Protein AF-A0A198YIV0-F1 (afdb_monomer)

Mean predicted aligned error: 10.81 Å

Foldseek 3Di:
DDDDDDDDPPPPPPPPPPDPPADDVVVVVVQDDWKWKAFPQFQWTWTWDADDADVLGGAIDTDDDTRDPCPVQFGHWDADPPGIFTGGPVNDTPFDWHDDVVDFTWGPPPDPRIIGMGPPCPPDRYDDDLVNQFAWDFDADPVRHGQWIKGFHPDAFPPDRQWTFMGTDPRHHPVVVVVPRTTDDDD

Structure (mmCIF, N/CA/C/O backbone):
data_AF-A0A198YIV0-F1
#
_entry.id   AF-A0A198YIV0-F1
#
loop_
_atom_site.group_PDB
_atom_site.id
_atom_site.type_symbol
_atom_site.label_atom_id
_atom_site.label_alt_id
_atom_site.label_comp_id
_atom_site.label_asym_id
_atom_site.label_entity_id
_atom_site.label_seq_id
_atom_site.pdbx_PDB_ins_code
_atom_site.Cartn_x
_atom_site.Cartn_y
_atom_site.Cartn_z
_atom_site.occupancy
_atom_site.B_iso_or_equiv
_atom_site.auth_seq_id
_atom_site.auth_comp_id
_atom_site.auth_asym_id
_atom_site.auth_atom_id
_atom_site.pdbx_PDB_model_num
ATOM 1 N N . MET A 1 1 ? 60.081 53.796 -26.609 1.00 40.00 1 MET A N 1
ATOM 2 C CA . MET A 1 1 ? 58.996 53.075 -27.309 1.00 40.00 1 MET A CA 1
ATOM 3 C C . MET A 1 1 ? 58.751 51.782 -26.536 1.00 40.00 1 MET A C 1
ATOM 5 O O . MET A 1 1 ? 59.653 50.964 -26.451 1.00 40.00 1 MET A O 1
ATOM 9 N N . ARG A 1 2 ? 57.613 51.690 -25.841 1.00 40.66 2 ARG A N 1
ATOM 10 C CA . ARG A 1 2 ? 57.197 50.593 -24.945 1.00 40.66 2 ARG A CA 1
ATOM 11 C C . ARG A 1 2 ? 56.806 49.357 -25.759 1.00 40.66 2 ARG A C 1
ATOM 13 O O . ARG A 1 2 ? 55.991 49.504 -26.661 1.00 40.66 2 ARG A O 1
ATOM 20 N N . TRP A 1 3 ? 57.293 48.173 -25.397 1.00 37.03 3 TRP A N 1
ATOM 21 C CA . TRP A 1 3 ? 56.687 46.896 -25.790 1.00 37.03 3 TRP A CA 1
ATOM 22 C C . TRP A 1 3 ? 56.240 46.187 -24.511 1.00 37.03 3 TRP A C 1
ATOM 24 O O . TRP A 1 3 ? 57.061 45.796 -23.687 1.00 37.03 3 TRP A O 1
ATOM 34 N N . VAL A 1 4 ? 54.925 46.115 -24.311 1.00 45.09 4 VAL A N 1
ATOM 35 C CA . VAL A 1 4 ? 54.287 45.341 -23.243 1.00 45.09 4 VAL A CA 1
ATOM 36 C C . VAL A 1 4 ? 53.937 43.990 -23.855 1.00 45.09 4 VAL A C 1
ATOM 38 O O . VAL A 1 4 ? 53.132 43.927 -24.780 1.00 45.09 4 VAL A O 1
ATOM 41 N N . VAL A 1 5 ? 54.570 42.923 -23.372 1.00 51.38 5 VAL A N 1
ATOM 42 C CA . VAL A 1 5 ? 54.228 41.547 -23.746 1.00 51.38 5 VAL A CA 1
ATOM 43 C C . VAL A 1 5 ? 53.002 41.143 -22.929 1.00 51.38 5 VAL A C 1
ATOM 45 O O . VAL A 1 5 ? 53.082 41.011 -21.711 1.00 51.38 5 VAL A O 1
ATOM 48 N N . PHE A 1 6 ? 51.857 40.983 -23.592 1.00 41.00 6 PHE A N 1
ATOM 49 C CA . PHE A 1 6 ? 50.664 40.379 -23.001 1.00 41.00 6 PHE A CA 1
ATOM 50 C C . PHE A 1 6 ? 50.832 38.855 -23.006 1.00 41.00 6 PHE A C 1
ATOM 52 O O . PHE A 1 6 ? 50.802 38.225 -24.061 1.00 41.00 6 PHE A O 1
ATOM 59 N N . ALA A 1 7 ? 51.014 38.261 -21.827 1.00 49.28 7 ALA A N 1
ATOM 60 C CA . ALA A 1 7 ? 50.887 36.822 -21.644 1.00 49.28 7 ALA A CA 1
ATOM 61 C C . ALA A 1 7 ? 49.392 36.476 -21.563 1.00 49.28 7 ALA A C 1
ATOM 63 O O . ALA A 1 7 ? 48.707 36.848 -20.612 1.00 49.28 7 ALA A O 1
ATOM 64 N N . VAL A 1 8 ? 48.874 35.798 -22.587 1.00 48.69 8 VAL A N 1
ATOM 65 C CA . VAL A 1 8 ? 47.516 35.243 -22.585 1.00 48.69 8 VAL A CA 1
ATOM 66 C C . VAL A 1 8 ? 47.553 33.932 -21.801 1.00 48.69 8 VAL A C 1
ATOM 68 O O . VAL A 1 8 ? 48.056 32.923 -22.289 1.00 48.69 8 VAL A O 1
ATOM 71 N N . CYS A 1 9 ? 47.033 33.943 -20.574 1.00 43.38 9 CYS A N 1
ATOM 72 C CA . CYS A 1 9 ? 46.730 32.719 -19.838 1.00 43.38 9 CYS A CA 1
ATOM 73 C C . CYS A 1 9 ? 45.494 32.060 -20.466 1.00 43.38 9 CYS A C 1
ATOM 75 O O . CYS A 1 9 ? 44.371 32.510 -20.246 1.00 43.38 9 CYS A O 1
ATOM 77 N N . LEU A 1 10 ? 45.690 30.988 -21.239 1.00 46.84 10 LEU A N 1
ATOM 78 C CA . LEU A 1 10 ? 44.615 30.054 -21.568 1.00 46.84 10 LEU A CA 1
ATOM 79 C C . LEU A 1 10 ? 44.223 29.308 -20.287 1.00 46.84 10 LEU A C 1
ATOM 81 O O . LEU A 1 10 ? 44.864 28.335 -19.895 1.00 46.84 10 LEU A O 1
ATOM 85 N N . ALA A 1 11 ? 43.176 29.782 -19.615 1.00 52.44 11 ALA A N 1
ATOM 86 C CA . ALA A 1 11 ? 42.499 29.001 -18.593 1.00 52.44 11 ALA A CA 1
ATOM 87 C C . ALA A 1 11 ? 41.752 27.861 -19.298 1.00 52.44 11 ALA A C 1
ATOM 89 O O . ALA A 1 11 ? 40.720 28.080 -19.930 1.00 52.44 11 ALA A O 1
ATOM 90 N N . ALA A 1 12 ? 42.297 26.647 -19.227 1.00 52.78 12 ALA A N 1
ATOM 91 C CA . ALA A 1 12 ? 41.577 25.443 -19.608 1.00 52.78 12 ALA A CA 1
ATOM 92 C C . ALA A 1 12 ? 40.416 25.255 -18.623 1.00 52.78 12 ALA A C 1
ATOM 94 O O . ALA A 1 12 ? 40.595 24.764 -17.509 1.00 52.78 12 ALA A O 1
ATOM 95 N N . SER A 1 13 ? 39.223 25.699 -19.013 1.00 51.28 13 SER A N 1
ATOM 96 C CA . SER A 1 13 ? 37.984 25.347 -18.334 1.00 51.28 13 SER A CA 1
ATOM 97 C C . SER A 1 13 ? 37.764 23.850 -18.535 1.00 51.28 13 SER A C 1
ATOM 99 O O . SER A 1 13 ? 37.224 23.424 -19.552 1.00 51.28 13 SER A O 1
ATOM 101 N N . ALA A 1 14 ? 38.230 23.038 -17.588 1.00 48.34 14 ALA A N 1
ATOM 102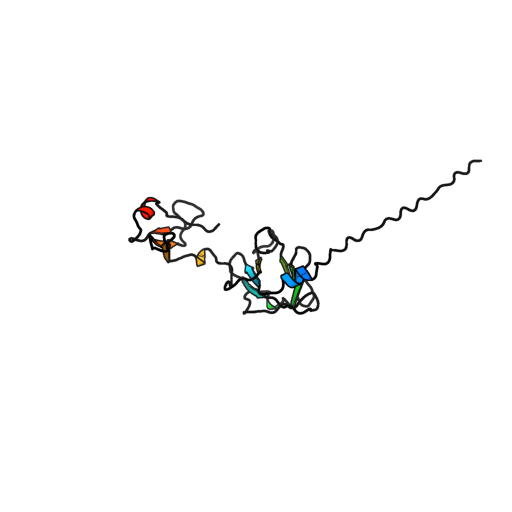 C CA . ALA A 1 14 ? 37.783 21.663 -17.467 1.00 48.34 14 ALA A CA 1
ATOM 103 C C . ALA A 1 14 ? 36.293 21.713 -17.108 1.00 48.34 14 ALA A C 1
ATOM 105 O O . ALA A 1 14 ? 35.919 21.859 -15.946 1.00 48.34 14 ALA A O 1
ATOM 106 N N . SER A 1 15 ? 35.437 21.666 -18.127 1.00 47.03 15 SER A N 1
ATOM 107 C CA . SER A 1 15 ? 34.029 21.333 -17.973 1.00 47.03 15 SER A CA 1
ATOM 108 C C . SER A 1 15 ? 33.980 19.909 -17.434 1.00 47.03 15 SER A C 1
ATOM 110 O O . SER A 1 15 ? 34.005 18.946 -18.195 1.00 47.03 15 SER A O 1
ATOM 112 N N . GLY A 1 16 ? 33.995 19.770 -16.108 1.00 39.91 16 GLY A N 1
ATOM 113 C CA . GLY A 1 16 ? 33.666 18.519 -15.454 1.00 39.91 16 GLY A CA 1
ATOM 114 C C . GLY A 1 16 ? 32.246 18.161 -15.862 1.00 39.91 16 GLY A C 1
ATOM 115 O O . GLY A 1 16 ? 31.286 18.715 -15.333 1.00 39.91 16 GLY A O 1
ATOM 116 N N . GLN A 1 17 ? 32.113 17.279 -16.850 1.00 42.66 17 GLN A N 1
ATOM 117 C CA . GLN A 1 17 ? 30.880 16.550 -17.065 1.00 42.66 17 GLN A CA 1
ATOM 118 C C . GLN A 1 17 ? 30.677 15.745 -15.783 1.00 42.66 17 GLN A C 1
ATOM 120 O O . GLN A 1 17 ? 31.349 14.738 -15.565 1.00 42.66 17 GLN A O 1
ATOM 125 N N . LEU A 1 18 ? 29.809 16.238 -14.897 1.00 38.84 18 LEU A N 1
ATOM 126 C CA . LEU A 1 18 ? 29.194 15.408 -13.875 1.00 38.84 18 LEU A CA 1
ATOM 127 C C . LEU A 1 18 ? 28.416 14.329 -14.630 1.00 38.84 18 LEU A C 1
ATOM 129 O O . LEU A 1 18 ? 27.267 14.522 -15.017 1.00 38.84 18 LEU A O 1
ATOM 133 N N . SER A 1 19 ? 29.092 13.221 -14.925 1.00 45.44 19 SER A N 1
ATOM 134 C CA . SER A 1 19 ? 28.427 11.978 -15.273 1.00 45.44 19 SER A CA 1
ATOM 135 C C . SER A 1 19 ? 27.513 11.650 -14.105 1.00 45.44 19 SER A C 1
ATOM 137 O O . SER A 1 19 ? 27.985 11.601 -12.966 1.00 45.44 19 SER A O 1
ATOM 139 N N . ALA A 1 20 ? 26.226 11.430 -14.379 1.00 52.44 20 ALA A N 1
ATOM 140 C CA . ALA A 1 20 ? 25.374 10.700 -13.456 1.00 52.44 20 ALA A CA 1
ATOM 141 C C . ALA A 1 20 ? 26.162 9.457 -13.025 1.00 52.44 20 ALA A C 1
ATOM 143 O O . ALA A 1 20 ? 26.721 8.747 -13.868 1.00 52.44 20 ALA A O 1
ATOM 144 N N . GLN A 1 21 ? 26.346 9.292 -11.722 1.00 56.12 21 GLN A N 1
ATOM 145 C CA . GLN A 1 21 ? 27.103 8.179 -11.179 1.00 56.12 21 GLN A CA 1
ATOM 146 C C . GLN A 1 21 ? 26.312 6.922 -11.545 1.00 56.12 21 GLN A C 1
ATOM 148 O O . GLN A 1 21 ? 25.180 6.765 -11.092 1.00 56.12 21 GLN A O 1
ATOM 153 N N . GLU A 1 22 ? 26.846 6.093 -12.445 1.00 67.94 22 GLU A N 1
ATOM 154 C CA . GLU A 1 22 ? 26.178 4.850 -12.827 1.00 67.94 22 GLU A CA 1
ATOM 155 C C . GLU A 1 22 ? 25.932 4.031 -11.557 1.00 67.94 22 GLU A C 1
ATOM 157 O O . GLU A 1 22 ? 26.849 3.802 -10.760 1.00 67.94 22 GLU A O 1
ATOM 162 N N . VAL A 1 23 ? 24.678 3.632 -11.340 1.00 80.88 23 VAL A N 1
ATOM 163 C CA . VAL A 1 23 ? 24.315 2.800 -10.193 1.00 80.88 23 VAL A CA 1
ATOM 164 C C . VAL A 1 23 ? 25.064 1.477 -10.318 1.00 80.88 23 VAL A C 1
ATOM 166 O O . VAL A 1 23 ? 24.947 0.775 -11.323 1.00 80.88 23 VAL A O 1
ATOM 169 N N . GLY A 1 24 ? 25.868 1.154 -9.303 1.00 84.19 24 GLY A N 1
ATOM 170 C CA . GLY A 1 24 ? 26.713 -0.035 -9.320 1.00 84.19 24 GLY A CA 1
ATOM 171 C C . GLY A 1 24 ? 25.894 -1.318 -9.473 1.00 84.19 24 GLY A C 1
ATOM 172 O O . GLY A 1 24 ? 24.811 -1.444 -8.903 1.00 84.19 24 GLY A O 1
ATOM 173 N N . GLU A 1 25 ? 26.434 -2.299 -10.198 1.00 85.12 25 GLU A N 1
ATOM 174 C CA . GLU A 1 25 ? 25.746 -3.565 -10.503 1.00 85.12 25 GLU A CA 1
ATOM 175 C C . GLU A 1 25 ? 25.253 -4.299 -9.245 1.00 85.12 25 GLU A C 1
ATOM 177 O O . GLU A 1 25 ? 24.167 -4.861 -9.257 1.00 85.12 25 GLU A O 1
ATOM 182 N N . ALA A 1 26 ? 25.973 -4.190 -8.124 1.00 86.94 26 ALA A N 1
ATOM 183 C CA . ALA A 1 26 ? 25.556 -4.761 -6.843 1.00 86.94 26 ALA A CA 1
ATOM 184 C C . ALA A 1 26 ? 24.234 -4.180 -6.301 1.00 86.94 26 ALA A C 1
ATOM 186 O O . ALA A 1 26 ? 23.449 -4.910 -5.701 1.00 86.94 26 ALA A O 1
ATOM 187 N N . ILE A 1 27 ? 23.977 -2.882 -6.508 1.00 86.38 27 ILE A N 1
ATOM 188 C CA . ILE A 1 27 ? 22.706 -2.248 -6.117 1.00 86.38 27 ILE A CA 1
ATOM 189 C C . ILE A 1 27 ? 21.596 -2.774 -7.020 1.00 86.38 27 ILE A C 1
ATOM 191 O O . ILE A 1 27 ? 20.542 -3.176 -6.540 1.00 86.38 27 ILE A O 1
ATOM 195 N N . VAL A 1 28 ? 21.870 -2.836 -8.323 1.00 88.06 28 VAL A N 1
ATOM 196 C CA . VAL A 1 28 ? 20.924 -3.347 -9.313 1.00 88.06 28 VAL A CA 1
ATOM 197 C C . VAL A 1 28 ? 20.542 -4.796 -9.022 1.00 88.06 28 VAL A C 1
ATOM 199 O O . VAL A 1 28 ? 19.362 -5.132 -9.057 1.00 88.06 28 VAL A O 1
ATOM 202 N N . ASP A 1 29 ? 21.517 -5.637 -8.686 1.00 86.38 29 ASP A N 1
ATOM 203 C CA . ASP A 1 29 ? 21.286 -7.033 -8.329 1.00 86.38 29 ASP A CA 1
ATOM 204 C C . ASP A 1 29 ? 20.479 -7.177 -7.033 1.00 86.38 29 ASP A C 1
ATOM 206 O O . ASP A 1 29 ? 19.628 -8.061 -6.945 1.00 86.38 29 ASP A O 1
ATOM 210 N N . ALA A 1 30 ? 20.684 -6.288 -6.056 1.00 85.81 30 ALA A N 1
ATOM 211 C CA . ALA A 1 30 ? 19.892 -6.250 -4.825 1.00 85.81 30 ALA A CA 1
ATOM 212 C C . ALA A 1 30 ? 18.437 -5.800 -5.054 1.00 85.81 30 ALA A C 1
ATOM 214 O O . ALA A 1 30 ? 17.568 -6.100 -4.237 1.00 85.81 30 ALA A O 1
ATOM 215 N N . THR A 1 31 ? 18.158 -5.094 -6.154 1.00 87.88 31 THR A N 1
ATOM 216 C CA . THR A 1 31 ? 16.803 -4.680 -6.546 1.00 87.88 31 THR A CA 1
ATOM 217 C C . THR A 1 31 ? 16.037 -5.784 -7.276 1.00 87.88 31 THR A C 1
ATOM 219 O O . THR A 1 31 ? 14.817 -5.727 -7.355 1.00 87.88 31 THR A O 1
ATOM 222 N N . ILE A 1 32 ? 16.700 -6.824 -7.786 1.00 86.81 32 ILE A N 1
ATOM 223 C CA . ILE A 1 32 ? 16.014 -7.939 -8.453 1.00 86.81 32 ILE A CA 1
ATOM 224 C C . ILE A 1 32 ? 15.252 -8.782 -7.421 1.00 86.81 32 ILE A C 1
ATOM 226 O O . ILE A 1 32 ? 15.820 -9.236 -6.430 1.00 86.81 32 ILE A O 1
ATOM 230 N N . GLY A 1 33 ? 13.977 -9.066 -7.684 1.00 83.31 33 GLY A N 1
ATOM 231 C CA . GLY A 1 33 ? 13.151 -9.927 -6.837 1.00 83.31 33 GLY A CA 1
ATOM 232 C C . GLY A 1 33 ? 11.666 -9.703 -7.080 1.00 83.31 33 GLY A C 1
ATOM 233 O O . GLY A 1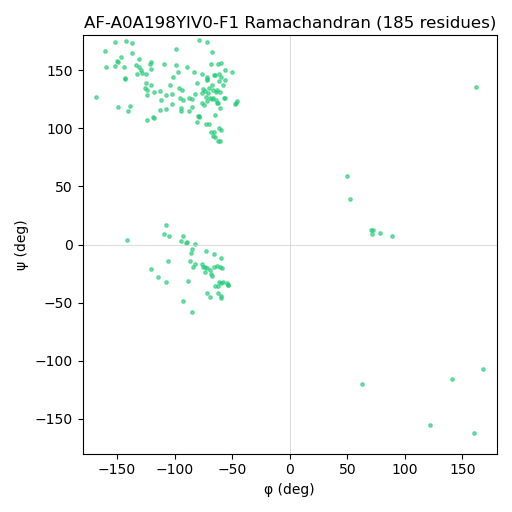 33 ? 11.300 -9.123 -8.089 1.00 83.31 33 GLY A O 1
ATOM 234 N N . GLU A 1 34 ? 10.826 -10.130 -6.144 1.00 85.50 34 GLU A N 1
ATOM 235 C CA . GLU A 1 34 ? 9.388 -9.841 -6.164 1.00 85.50 34 GLU A CA 1
ATOM 236 C C . GLU A 1 34 ? 9.123 -8.447 -5.586 1.00 85.50 34 GLU A C 1
ATOM 238 O O . GLU A 1 34 ? 9.572 -8.151 -4.472 1.00 85.50 34 GLU A O 1
ATOM 243 N N . TRP A 1 35 ? 8.367 -7.613 -6.298 1.00 89.12 35 TRP A N 1
ATOM 244 C CA . TRP A 1 35 ? 7.929 -6.305 -5.811 1.00 89.12 35 TRP A CA 1
ATOM 245 C C . TRP A 1 35 ? 6.455 -6.072 -6.077 1.00 89.12 35 TRP A C 1
ATOM 247 O O . TRP A 1 35 ? 5.903 -6.593 -7.040 1.00 89.12 35 TRP A O 1
ATOM 257 N N . LEU A 1 36 ? 5.850 -5.214 -5.261 1.00 90.12 36 LEU A N 1
ATOM 258 C CA . LEU A 1 36 ? 4.492 -4.729 -5.456 1.00 90.12 36 LEU A CA 1
ATOM 259 C C . LEU A 1 36 ? 4.501 -3.241 -5.814 1.00 90.12 36 LEU A C 1
ATOM 261 O O . LEU A 1 36 ? 4.992 -2.420 -5.038 1.00 90.12 36 LEU A O 1
ATOM 265 N N . ILE A 1 37 ? 3.894 -2.886 -6.944 1.00 90.19 37 ILE A N 1
ATOM 266 C CA . ILE A 1 37 ? 3.388 -1.532 -7.187 1.00 90.19 37 ILE A CA 1
ATOM 267 C C . ILE A 1 37 ? 1.988 -1.462 -6.581 1.00 90.19 37 ILE A C 1
ATOM 269 O O . ILE A 1 37 ? 1.127 -2.269 -6.935 1.00 90.19 37 ILE A O 1
ATOM 273 N N . ALA A 1 38 ? 1.741 -0.494 -5.703 1.00 91.06 38 ALA A N 1
ATOM 274 C CA . ALA A 1 38 ? 0.419 -0.297 -5.123 1.00 91.06 38 ALA A CA 1
ATOM 275 C C . ALA A 1 38 ? 0.079 1.177 -4.931 1.00 91.06 38 ALA A C 1
ATOM 277 O O . ALA A 1 38 ? 0.941 1.976 -4.575 1.00 91.06 38 ALA A O 1
ATOM 278 N N . SER A 1 39 ? -1.181 1.544 -5.143 1.00 90.62 39 SER A N 1
ATOM 279 C CA . SER A 1 39 ? -1.659 2.896 -4.847 1.00 90.62 39 SER A CA 1
ATOM 280 C C . SER A 1 39 ? -2.018 3.037 -3.370 1.00 90.62 39 SER A C 1
ATOM 282 O O . SER A 1 39 ? -2.489 2.091 -2.738 1.00 90.62 39 SER A O 1
ATOM 284 N N . GLU A 1 40 ? -1.829 4.238 -2.825 1.00 88.94 40 GLU A N 1
ATOM 285 C CA . GLU A 1 40 ? -2.183 4.584 -1.441 1.00 88.94 40 GLU A CA 1
ATOM 286 C C . GLU A 1 40 ? -3.648 4.278 -1.093 1.00 88.94 40 GLU A C 1
ATOM 288 O O . GLU A 1 40 ? -3.959 3.856 0.018 1.00 88.94 40 GLU A O 1
ATOM 293 N N . ASP A 1 41 ? -4.552 4.441 -2.058 1.00 87.19 41 ASP A N 1
ATOM 294 C CA . ASP A 1 41 ? -5.984 4.178 -1.901 1.00 87.19 41 ASP A CA 1
ATOM 295 C C . ASP A 1 41 ? -6.372 2.696 -2.072 1.00 87.19 41 ASP A C 1
ATOM 297 O O . ASP A 1 41 ? -7.552 2.351 -1.987 1.00 87.19 41 ASP A O 1
ATOM 301 N N . GLY A 1 42 ? -5.397 1.817 -2.324 1.00 87.25 42 GLY A N 1
ATOM 302 C CA . GLY A 1 42 ? -5.597 0.383 -2.510 1.00 87.25 42 GLY A CA 1
ATOM 303 C C . GLY A 1 42 ? -6.279 -0.014 -3.824 1.00 87.25 42 GLY A C 1
ATOM 304 O O . GLY A 1 42 ? -6.638 -1.181 -3.966 1.00 87.25 42 GLY A O 1
ATOM 305 N N . SER A 1 43 ? -6.474 0.916 -4.767 1.00 83.50 43 SER A N 1
ATOM 306 C CA . SER A 1 43 ? -7.066 0.642 -6.087 1.00 83.50 43 SER A CA 1
ATOM 307 C C . SER A 1 43 ? -6.127 -0.071 -7.066 1.00 83.50 43 SER A C 1
ATOM 309 O O . SER A 1 43 ? -6.600 -0.674 -8.024 1.00 83.50 43 SER A O 1
ATOM 311 N N . VAL A 1 44 ? -4.812 -0.023 -6.831 1.00 81.75 44 VAL A N 1
ATOM 312 C CA . VAL A 1 44 ? -3.789 -0.652 -7.674 1.00 81.75 44 VAL A CA 1
ATOM 313 C C . VAL A 1 44 ? -2.986 -1.670 -6.873 1.00 81.75 44 VAL A C 1
ATOM 315 O O . VAL A 1 44 ? -2.553 -1.397 -5.751 1.00 81.75 44 VAL A O 1
ATOM 318 N N . GLY A 1 45 ? -2.736 -2.817 -7.503 1.00 83.50 45 GLY A N 1
ATOM 319 C CA . GLY A 1 45 ? -1.850 -3.872 -7.033 1.00 83.50 45 GLY A CA 1
ATOM 320 C C . GLY A 1 45 ? -1.215 -4.603 -8.213 1.00 83.50 45 GLY A C 1
ATOM 321 O O . GLY A 1 45 ? -1.925 -5.166 -9.044 1.00 83.50 45 GLY A O 1
ATOM 322 N N . CYS A 1 46 ? 0.112 -4.561 -8.320 1.00 85.00 46 CYS A N 1
ATOM 323 C CA . CYS A 1 46 ? 0.855 -5.142 -9.437 1.00 85.00 46 CYS A CA 1
ATOM 324 C C . CYS A 1 46 ? 2.130 -5.816 -8.945 1.00 85.00 46 CYS A C 1
ATOM 326 O O . CYS A 1 46 ? 3.032 -5.134 -8.452 1.00 85.00 46 CYS A O 1
ATOM 328 N N . HIS A 1 47 ? 2.225 -7.135 -9.093 1.00 84.12 47 HIS A N 1
ATOM 329 C CA . HIS A 1 47 ? 3.473 -7.837 -8.802 1.00 84.12 47 HIS A CA 1
ATOM 330 C C . HIS A 1 47 ? 4.378 -7.788 -10.021 1.00 84.12 47 HIS A C 1
ATOM 332 O O . HIS A 1 47 ? 4.012 -8.312 -11.075 1.00 84.12 47 HIS A O 1
ATOM 338 N N . ILE A 1 48 ? 5.543 -7.166 -9.873 1.00 79.81 48 ILE A N 1
ATOM 339 C CA . ILE A 1 48 ? 6.524 -7.034 -10.947 1.00 79.81 48 ILE A CA 1
ATOM 340 C C . ILE A 1 48 ? 7.926 -7.406 -10.473 1.00 79.81 48 ILE A C 1
ATOM 342 O O . ILE A 1 48 ? 8.253 -7.181 -9.313 1.00 79.81 48 ILE A O 1
ATOM 346 N N . LEU A 1 49 ? 8.726 -7.978 -11.382 1.00 69.19 49 LEU A N 1
ATOM 347 C CA . LEU A 1 49 ? 10.103 -7.593 -11.758 1.00 69.19 49 LEU A CA 1
ATOM 348 C C . LEU A 1 49 ? 10.812 -8.747 -12.478 1.00 69.19 49 LEU A C 1
ATOM 350 O O . LEU A 1 49 ? 10.818 -9.890 -12.031 1.00 69.19 49 LEU A O 1
ATOM 354 N N . GLY A 1 50 ? 11.498 -8.417 -13.572 1.00 69.19 50 GLY A N 1
ATOM 355 C CA . GLY A 1 50 ? 12.392 -9.322 -14.289 1.00 69.19 50 GLY A CA 1
ATOM 356 C C . GLY A 1 50 ? 13.865 -8.939 -14.112 1.00 69.19 50 GLY A C 1
ATOM 357 O O . GLY A 1 50 ? 14.222 -7.790 -13.840 1.00 69.19 50 GLY A O 1
ATOM 358 N N . LYS A 1 51 ? 14.744 -9.931 -14.272 1.00 73.81 51 LYS A N 1
ATOM 359 C CA . LYS A 1 51 ? 16.208 -9.793 -14.150 1.00 73.81 51 LYS A CA 1
ATOM 360 C C . LYS A 1 51 ? 16.890 -9.399 -15.464 1.00 73.81 51 LYS A C 1
ATOM 362 O O . LYS A 1 51 ? 17.947 -8.754 -15.460 1.00 73.81 51 LYS A O 1
ATOM 367 N N . ASP A 1 52 ? 16.314 -9.830 -16.579 1.00 84.75 52 ASP A N 1
ATOM 368 C CA . ASP A 1 52 ? 16.979 -9.821 -17.875 1.00 84.75 52 ASP A CA 1
ATOM 369 C C . ASP A 1 52 ? 17.132 -8.407 -18.429 1.00 84.75 52 ASP A C 1
ATOM 371 O O . ASP A 1 52 ? 16.281 -7.546 -18.227 1.00 84.75 52 ASP A O 1
ATOM 375 N N . LYS A 1 53 ? 18.242 -8.145 -19.122 1.00 86.44 53 LYS A N 1
ATOM 376 C CA . LYS A 1 53 ? 18.473 -6.845 -19.765 1.00 86.44 53 LYS A CA 1
ATOM 377 C C . LYS A 1 53 ? 17.555 -6.694 -20.979 1.00 86.44 53 LYS A C 1
ATOM 379 O O . LYS A 1 53 ? 17.368 -7.642 -21.737 1.00 86.44 53 LYS A O 1
ATOM 384 N N . THR A 1 54 ? 17.044 -5.487 -21.193 1.00 87.88 54 THR A N 1
ATOM 385 C CA . THR A 1 54 ? 16.247 -5.117 -22.369 1.00 87.88 54 THR A CA 1
ATOM 386 C C . THR A 1 54 ? 16.578 -3.693 -22.818 1.00 87.88 54 THR A C 1
ATOM 388 O O . THR A 1 54 ? 17.356 -2.975 -22.184 1.00 87.88 54 THR A O 1
ATOM 391 N N . ILE A 1 55 ? 16.005 -3.265 -23.940 1.00 84.38 55 ILE A N 1
ATOM 392 C CA . ILE A 1 55 ? 16.109 -1.877 -24.386 1.00 84.38 55 ILE A CA 1
ATOM 393 C C . ILE A 1 55 ? 15.415 -0.986 -23.351 1.00 84.38 55 ILE A C 1
ATOM 395 O O . ILE A 1 55 ? 14.240 -1.169 -23.060 1.00 84.38 55 ILE A O 1
ATOM 399 N N . GLY A 1 56 ? 16.142 -0.004 -22.815 1.00 82.94 56 GLY A N 1
ATOM 400 C CA . GLY A 1 56 ? 15.613 0.902 -21.792 1.00 82.94 56 GLY A CA 1
ATOM 401 C C . GLY A 1 56 ? 15.784 0.423 -20.351 1.00 82.94 56 GLY A C 1
ATOM 402 O O . GLY A 1 56 ? 15.259 1.080 -19.464 1.00 82.94 56 GLY A O 1
ATOM 403 N N . GLY A 1 57 ? 16.518 -0.673 -20.111 1.00 89.19 57 GLY A N 1
ATOM 404 C CA . GLY A 1 57 ? 16.843 -1.129 -18.759 1.00 89.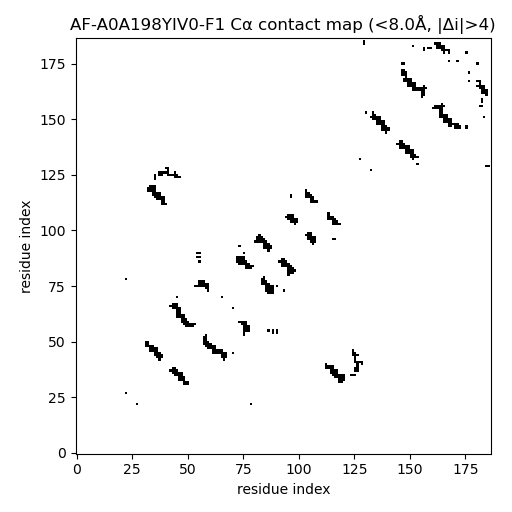19 57 GLY A CA 1
ATOM 405 C C . GLY A 1 57 ? 16.791 -2.644 -18.625 1.00 89.19 57 GLY A C 1
ATOM 406 O O . GLY A 1 57 ? 17.576 -3.375 -19.238 1.00 89.19 57 GLY A O 1
ATOM 407 N N . ARG A 1 58 ? 15.865 -3.119 -17.798 1.00 91.12 58 ARG A N 1
ATOM 408 C CA . ARG A 1 58 ? 15.621 -4.535 -17.516 1.00 91.12 58 ARG A CA 1
ATOM 409 C C . ARG A 1 58 ? 14.155 -4.881 -17.687 1.00 91.12 58 ARG A C 1
ATOM 411 O O . ARG A 1 58 ? 13.299 -4.028 -17.502 1.00 91.12 58 ARG A O 1
ATOM 418 N N . VAL A 1 59 ? 13.886 -6.122 -18.072 1.00 88.19 59 VAL A N 1
ATOM 419 C CA . VAL A 1 59 ? 12.540 -6.634 -18.331 1.00 88.19 59 VAL A CA 1
ATOM 420 C C . VAL A 1 59 ? 11.682 -6.484 -17.080 1.00 88.19 59 VAL A C 1
ATOM 422 O O . VAL A 1 59 ? 12.123 -6.778 -15.968 1.00 88.19 59 VAL A O 1
ATOM 425 N N . VAL A 1 60 ? 10.441 -6.053 -17.271 1.00 85.56 60 VAL A N 1
ATOM 426 C CA . VAL A 1 60 ? 9.388 -6.197 -16.271 1.00 85.56 60 VAL A CA 1
ATOM 427 C C . VAL A 1 60 ? 8.634 -7.481 -16.587 1.00 85.56 60 VAL A C 1
ATOM 429 O O . VAL A 1 60 ? 8.071 -7.627 -17.666 1.00 85.56 60 VAL A O 1
ATOM 432 N N . THR A 1 61 ? 8.677 -8.432 -15.658 1.00 80.06 61 THR A N 1
ATOM 433 C CA . THR A 1 61 ? 7.857 -9.642 -15.720 1.00 80.06 61 THR A CA 1
ATOM 434 C C . THR A 1 61 ? 6.703 -9.459 -14.753 1.00 80.06 61 THR A C 1
ATOM 436 O O . THR A 1 61 ? 6.940 -9.249 -13.562 1.00 80.06 61 THR A O 1
ATOM 439 N N . GLU A 1 62 ? 5.476 -9.521 -15.257 1.00 72.56 62 GLU A N 1
ATOM 440 C CA . GLU A 1 62 ? 4.278 -9.501 -14.421 1.00 72.56 62 GLU A CA 1
ATOM 441 C C . GLU A 1 62 ? 4.076 -10.868 -13.758 1.00 72.56 62 GLU A C 1
ATOM 443 O O . GLU A 1 62 ? 4.128 -11.907 -14.421 1.00 72.56 62 GLU A O 1
ATOM 448 N N . GLY A 1 63 ? 3.866 -10.877 -12.440 1.00 67.19 63 GLY A N 1
ATOM 449 C CA . GLY A 1 63 ? 3.626 -12.102 -11.673 1.00 67.19 63 GLY A CA 1
ATOM 450 C C . GLY A 1 63 ? 2.155 -12.539 -11.683 1.00 67.19 63 GLY A C 1
ATOM 451 O O . GLY A 1 63 ? 1.825 -13.651 -12.093 1.00 67.19 63 GLY A O 1
ATOM 452 N N . LYS A 1 64 ? 1.258 -11.660 -11.222 1.00 66.12 64 LYS A N 1
ATOM 453 C CA . LYS A 1 64 ? -0.211 -11.815 -11.256 1.00 66.12 64 LYS A CA 1
ATOM 454 C C . LYS A 1 64 ? -0.815 -10.658 -12.054 1.00 66.12 64 LYS A C 1
ATOM 456 O O . LYS A 1 64 ? -0.188 -9.605 -12.124 1.00 66.12 64 LYS A O 1
ATOM 461 N N . THR A 1 65 ? -2.028 -10.843 -12.589 1.00 61.44 65 THR A N 1
ATOM 462 C CA . THR A 1 65 ? -2.751 -9.811 -13.352 1.00 61.44 65 THR A CA 1
ATOM 463 C C . THR A 1 65 ? -2.729 -8.477 -12.618 1.00 61.44 65 THR A C 1
ATOM 465 O O . THR A 1 65 ? -3.178 -8.379 -11.476 1.00 61.44 65 THR A O 1
ATOM 468 N N . CYS A 1 66 ? -2.181 -7.476 -13.293 1.00 70.50 66 CYS A N 1
ATOM 469 C CA . CYS A 1 66 ? -2.015 -6.135 -12.782 1.00 70.50 66 CYS A CA 1
ATOM 470 C C . CYS A 1 66 ? -3.276 -5.313 -13.063 1.00 70.50 66 CYS A C 1
ATOM 472 O O . CYS A 1 66 ? -3.724 -5.226 -14.201 1.00 70.50 66 CYS A O 1
ATOM 474 N N . GLU A 1 67 ? -3.864 -4.697 -12.039 1.00 71.00 67 GLU A N 1
ATOM 475 C CA . GLU A 1 67 ? -5.077 -3.875 -12.215 1.00 71.00 67 GLU A CA 1
ATOM 476 C C . GLU A 1 67 ? -4.758 -2.398 -12.518 1.00 71.00 67 GLU A C 1
ATOM 478 O O . GLU A 1 67 ? -5.661 -1.577 -12.690 1.00 71.00 67 GLU A O 1
ATOM 483 N N . ALA A 1 68 ? -3.471 -2.035 -12.610 1.00 71.19 68 ALA A N 1
ATOM 484 C CA . ALA A 1 68 ? -3.062 -0.677 -12.955 1.00 71.19 68 ALA A CA 1
ATOM 485 C C . ALA A 1 68 ? -3.463 -0.343 -14.409 1.00 71.19 68 ALA A C 1
ATOM 487 O O . ALA A 1 68 ? -3.134 -1.111 -15.311 1.00 71.19 68 ALA A O 1
ATOM 488 N N . PRO A 1 69 ? -4.074 0.821 -14.703 1.00 70.50 69 PRO A N 1
ATOM 489 C CA . PRO A 1 69 ? -4.482 1.180 -16.070 1.00 70.50 69 PRO A CA 1
ATOM 490 C C . PRO A 1 69 ? -3.344 1.232 -17.102 1.00 70.50 69 PRO A C 1
ATOM 492 O O . PRO A 1 69 ? -3.602 1.187 -18.297 1.00 70.50 69 PRO A O 1
ATOM 495 N N . TRP A 1 70 ? -2.101 1.361 -16.637 1.00 75.88 70 TRP A N 1
ATOM 496 C CA . TRP A 1 70 ? -0.888 1.533 -17.438 1.00 75.88 70 TRP A CA 1
ATOM 497 C C . TRP A 1 70 ? 0.021 0.295 -17.428 1.00 75.88 70 TRP A C 1
ATOM 499 O O . TRP A 1 70 ? 1.150 0.377 -17.903 1.00 75.88 70 TRP A O 1
ATOM 509 N N . HIS A 1 71 ? -0.429 -0.837 -16.875 1.00 77.25 71 HIS A N 1
ATOM 510 C CA . HIS A 1 71 ? 0.407 -2.038 -16.745 1.00 77.25 71 HIS A CA 1
ATOM 511 C C . HIS A 1 71 ? 0.906 -2.566 -18.091 1.00 77.25 71 HIS A C 1
ATOM 513 O O . HIS A 1 71 ? 2.108 -2.743 -18.266 1.00 77.25 71 HIS A O 1
ATOM 519 N N . ASP A 1 72 ? 0.003 -2.656 -19.071 1.00 81.81 72 ASP A N 1
ATOM 520 C CA . ASP A 1 72 ? 0.295 -3.099 -20.438 1.00 81.81 72 ASP A CA 1
ATOM 521 C C . ASP A 1 72 ? 1.323 -2.211 -21.163 1.00 81.81 72 ASP A C 1
ATOM 523 O O . ASP A 1 72 ? 1.911 -2.614 -22.168 1.00 81.81 72 ASP A O 1
ATOM 527 N N . GLU A 1 73 ? 1.535 -0.980 -20.687 1.00 88.12 73 GLU A N 1
ATOM 528 C CA . GLU A 1 73 ? 2.513 -0.064 -21.268 1.00 88.12 73 GLU A CA 1
ATOM 529 C C . GLU A 1 73 ? 3.927 -0.310 -20.733 1.00 88.12 73 GLU A C 1
ATOM 531 O O . GLU A 1 73 ? 4.889 0.108 -21.377 1.00 88.12 73 GLU A O 1
ATOM 536 N N . ILE A 1 74 ? 4.089 -0.977 -19.585 1.00 88.06 74 ILE A N 1
ATOM 537 C CA . ILE A 1 74 ? 5.392 -1.161 -18.942 1.00 88.06 74 ILE A CA 1
ATOM 538 C C . ILE A 1 74 ? 6.210 -2.202 -19.709 1.00 88.06 74 ILE A C 1
ATOM 540 O O . ILE A 1 74 ? 5.861 -3.374 -19.789 1.00 88.06 74 ILE A O 1
ATOM 544 N N . ALA A 1 75 ? 7.368 -1.789 -20.213 1.00 89.25 75 ALA A N 1
ATOM 545 C CA . ALA A 1 75 ? 8.299 -2.667 -20.916 1.00 89.25 75 ALA A CA 1
ATOM 546 C C . ALA A 1 75 ? 9.623 -2.860 -20.170 1.00 89.25 75 ALA A C 1
ATOM 548 O O . ALA A 1 75 ? 10.288 -3.887 -20.343 1.00 89.25 75 ALA A O 1
ATOM 549 N N . ALA A 1 76 ? 10.037 -1.873 -19.369 1.00 91.94 76 ALA A N 1
ATOM 550 C CA . ALA A 1 76 ? 11.326 -1.910 -18.697 1.00 91.94 76 ALA A CA 1
ATOM 551 C C . ALA A 1 76 ? 11.347 -1.161 -17.361 1.00 91.94 76 ALA A C 1
ATOM 553 O O . ALA A 1 76 ? 10.557 -0.244 -17.136 1.00 91.94 76 ALA A O 1
ATOM 554 N N . TRP A 1 77 ? 12.309 -1.522 -16.513 1.00 92.38 77 TRP A N 1
ATOM 555 C CA . TRP A 1 77 ? 12.708 -0.761 -15.333 1.00 92.38 77 TRP A CA 1
ATOM 556 C C . TRP A 1 77 ? 14.212 -0.451 -15.350 1.00 92.38 77 TRP A C 1
ATOM 558 O O . TRP A 1 77 ? 15.015 -1.251 -15.843 1.00 92.38 77 TRP A O 1
ATOM 568 N N . ASP A 1 78 ? 14.607 0.701 -14.814 1.00 92.06 78 ASP A N 1
ATOM 569 C CA . ASP A 1 78 ? 16.005 1.102 -14.616 1.00 92.06 78 ASP A CA 1
ATOM 570 C C . ASP A 1 78 ? 16.162 2.065 -13.427 1.00 92.06 78 ASP A C 1
ATOM 572 O O . ASP A 1 78 ? 15.186 2.491 -12.808 1.00 92.06 78 ASP A O 1
ATOM 576 N N . PHE A 1 79 ? 17.415 2.388 -13.096 1.00 91.25 79 PHE A N 1
ATOM 577 C CA . PHE A 1 79 ? 17.732 3.479 -12.182 1.00 91.25 79 PHE A CA 1
ATOM 578 C C . PHE A 1 79 ? 17.960 4.771 -12.969 1.00 91.25 79 PHE A C 1
ATOM 580 O O . PHE A 1 79 ? 18.816 4.828 -13.851 1.00 91.25 79 PHE A O 1
ATOM 587 N N . SER A 1 80 ? 17.209 5.811 -12.631 1.00 91.44 80 SER A N 1
ATOM 588 C CA . SER A 1 80 ? 17.261 7.152 -13.218 1.00 91.44 80 SER A CA 1
ATOM 589 C C . SER A 1 80 ? 16.636 8.126 -12.227 1.00 91.44 80 SER A C 1
ATOM 591 O O . SER A 1 80 ? 15.747 7.721 -11.492 1.00 91.44 80 SER A O 1
ATOM 593 N N . ASP A 1 81 ? 17.028 9.402 -12.228 1.00 87.25 81 ASP A N 1
ATOM 594 C CA . ASP A 1 81 ? 16.389 10.439 -11.395 1.00 87.25 81 ASP A CA 1
ATOM 595 C C . ASP A 1 81 ? 14.845 10.351 -11.513 1.00 87.25 81 ASP A C 1
ATOM 597 O O . ASP A 1 81 ? 14.343 10.362 -12.644 1.00 87.25 81 ASP A O 1
ATOM 601 N N . PRO A 1 82 ? 14.083 10.159 -10.410 1.00 83.31 82 PRO A N 1
ATOM 602 C CA . PRO A 1 82 ? 14.451 10.360 -8.998 1.00 83.31 82 PRO A CA 1
ATOM 603 C C . PRO A 1 82 ? 14.956 9.119 -8.231 1.00 83.31 82 PRO A C 1
ATOM 605 O O . PRO A 1 82 ? 15.180 9.185 -7.023 1.00 83.31 82 PRO A O 1
ATOM 608 N N . GLY A 1 83 ? 15.095 7.970 -8.886 1.00 91.81 83 GLY A N 1
ATOM 609 C CA . GLY A 1 83 ? 15.421 6.705 -8.245 1.00 91.81 83 GLY A CA 1
ATOM 610 C C . GLY A 1 83 ? 15.230 5.496 -9.162 1.00 91.81 83 GLY A C 1
ATOM 611 O O . GLY A 1 83 ? 16.035 5.272 -10.062 1.00 91.81 83 GLY A O 1
ATOM 612 N N . ILE A 1 84 ? 14.180 4.704 -8.928 1.00 92.12 84 ILE A N 1
ATOM 613 C CA . ILE A 1 84 ? 13.766 3.608 -9.822 1.00 92.12 84 ILE A CA 1
ATOM 614 C C . ILE A 1 84 ? 12.670 4.130 -10.738 1.00 92.12 84 ILE A C 1
ATOM 616 O O . ILE A 1 84 ? 11.727 4.761 -10.265 1.00 92.12 84 ILE A O 1
ATOM 620 N N . VAL A 1 85 ? 12.743 3.848 -12.035 1.00 92.75 85 VAL A N 1
ATOM 621 C CA . VAL A 1 85 ? 11.710 4.274 -12.982 1.00 92.75 85 VAL A CA 1
ATOM 622 C C . VAL A 1 85 ? 11.211 3.114 -13.834 1.00 92.75 85 VAL A C 1
ATOM 624 O O . VAL A 1 85 ? 11.953 2.188 -14.154 1.00 92.75 85 VAL A O 1
ATOM 627 N N . LEU A 1 86 ? 9.929 3.174 -14.188 1.00 91.25 86 LEU A N 1
ATOM 628 C CA . LEU A 1 86 ? 9.264 2.263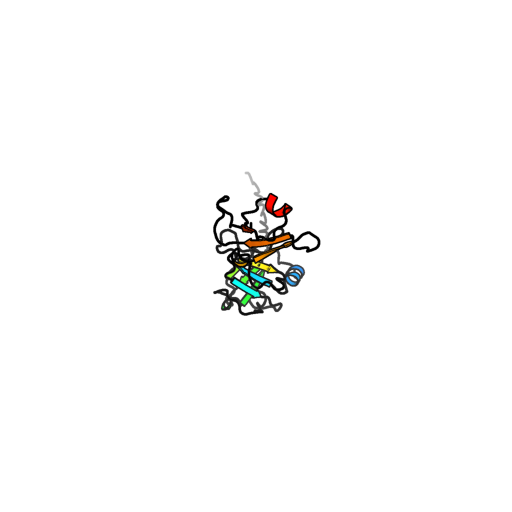 -15.114 1.00 91.25 86 LEU A CA 1
ATOM 629 C C . LEU A 1 86 ? 9.068 2.973 -16.446 1.00 91.25 86 LEU A C 1
ATOM 631 O O . LEU A 1 86 ? 8.689 4.150 -16.484 1.00 91.25 86 LEU A O 1
ATOM 635 N N . ARG A 1 87 ? 9.322 2.263 -17.541 1.00 91.94 87 ARG A N 1
ATOM 636 C CA . ARG A 1 87 ? 9.320 2.817 -18.894 1.00 91.94 87 ARG A CA 1
ATOM 637 C C . ARG A 1 87 ? 8.498 1.985 -19.854 1.00 91.94 87 ARG A C 1
ATOM 639 O O . ARG A 1 87 ? 8.413 0.766 -19.709 1.00 91.94 87 ARG A O 1
ATOM 646 N N . ASP A 1 88 ? 7.983 2.655 -20.876 1.00 92.06 88 ASP A N 1
ATOM 647 C CA . ASP A 1 88 ? 7.375 2.000 -22.027 1.00 92.06 88 ASP A CA 1
ATOM 648 C C . ASP A 1 88 ? 8.410 1.459 -23.025 1.00 92.06 88 ASP A C 1
ATOM 650 O O . ASP A 1 88 ? 9.622 1.677 -22.905 1.00 92.06 88 ASP A O 1
ATOM 654 N N . ALA A 1 89 ? 7.926 0.766 -24.059 1.00 90.88 89 ALA A N 1
ATOM 655 C CA . ALA A 1 89 ? 8.765 0.213 -25.124 1.00 90.88 89 ALA A CA 1
ATOM 656 C C . ALA A 1 89 ? 9.518 1.287 -25.943 1.00 90.88 89 ALA A C 1
ATOM 658 O O . ALA A 1 89 ? 10.510 0.979 -26.609 1.00 90.88 89 ALA A O 1
ATOM 659 N N . ALA A 1 90 ? 9.085 2.552 -25.888 1.00 92.19 90 ALA A N 1
ATOM 660 C CA . ALA A 1 90 ? 9.757 3.695 -26.505 1.00 92.19 90 ALA A CA 1
ATOM 661 C C . ALA A 1 90 ? 10.798 4.358 -25.576 1.00 92.19 90 ALA A C 1
ATOM 663 O O . ALA A 1 90 ? 11.458 5.318 -25.986 1.00 92.19 90 ALA A O 1
ATOM 664 N N . ARG A 1 91 ? 11.008 3.815 -24.365 1.00 91.88 91 ARG A N 1
ATOM 665 C CA . ARG A 1 91 ? 11.870 4.330 -23.281 1.00 91.88 91 ARG A CA 1
ATOM 666 C C . ARG A 1 91 ? 11.344 5.596 -22.603 1.00 91.88 91 ARG A C 1
ATOM 668 O O . ARG A 1 91 ? 12.078 6.240 -21.844 1.00 91.88 91 ARG A O 1
ATOM 675 N N . LYS A 1 92 ? 10.087 5.962 -22.844 1.00 92.75 92 LYS A N 1
ATOM 676 C CA . LYS A 1 92 ? 9.437 7.052 -22.121 1.00 92.75 92 LYS A CA 1
ATOM 677 C C . LYS A 1 92 ? 9.197 6.600 -20.684 1.00 92.75 92 LYS A C 1
ATOM 679 O O . LYS A 1 92 ? 8.729 5.493 -20.448 1.00 92.75 92 LYS A O 1
ATO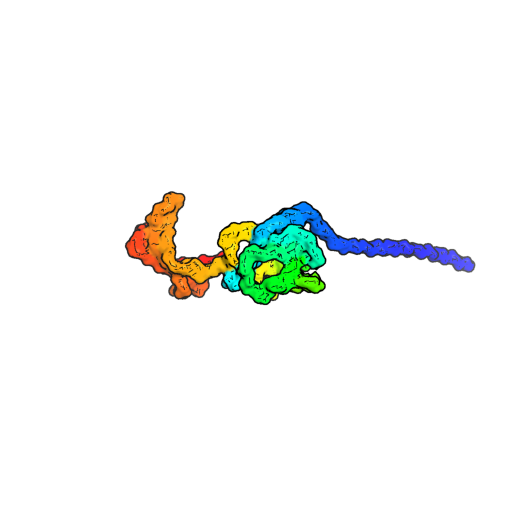M 684 N N . GLN A 1 93 ? 9.515 7.466 -19.728 1.00 91.81 93 GLN A N 1
ATOM 685 C CA . GLN A 1 93 ? 9.188 7.235 -18.325 1.00 91.81 93 GLN A CA 1
ATOM 686 C C . GLN A 1 93 ? 7.671 7.299 -18.123 1.00 91.81 93 GLN A C 1
ATOM 688 O O . GLN A 1 93 ? 7.040 8.298 -18.475 1.00 91.81 93 GLN A O 1
ATOM 693 N N . LEU A 1 94 ? 7.115 6.234 -17.550 1.00 89.56 94 LEU A N 1
ATOM 694 C CA . LEU A 1 94 ? 5.715 6.134 -17.147 1.00 89.56 94 LEU A CA 1
ATOM 695 C C . LEU A 1 94 ? 5.552 6.564 -15.688 1.00 89.56 94 LEU A C 1
ATOM 697 O O . LEU A 1 94 ? 4.717 7.408 -15.380 1.00 89.56 94 LEU A O 1
ATOM 701 N N . VAL A 1 95 ? 6.395 6.021 -14.804 1.00 89.62 95 VAL A N 1
ATOM 702 C CA . VAL A 1 95 ? 6.375 6.278 -13.357 1.00 89.62 95 VAL A CA 1
ATOM 703 C C . VAL A 1 95 ? 7.807 6.320 -12.830 1.00 89.62 95 VAL A C 1
ATOM 705 O O . VAL A 1 95 ? 8.656 5.556 -13.284 1.00 89.62 95 VAL A O 1
ATOM 708 N N . GLY A 1 96 ? 8.078 7.214 -11.879 1.00 92.50 96 GLY A N 1
ATOM 709 C CA . GLY A 1 96 ? 9.344 7.270 -11.151 1.00 92.50 96 GLY A CA 1
ATOM 710 C C . GLY A 1 96 ? 9.119 7.202 -9.646 1.00 92.50 96 GLY A C 1
ATOM 711 O O . GLY A 1 96 ? 8.204 7.838 -9.123 1.00 92.50 96 GLY A O 1
ATOM 712 N N . PHE A 1 97 ? 9.967 6.441 -8.965 1.00 94.12 97 PHE A N 1
ATOM 713 C CA . PHE A 1 97 ? 9.933 6.211 -7.530 1.00 94.12 97 PHE A CA 1
ATOM 714 C C . PHE A 1 97 ? 11.212 6.733 -6.887 1.00 94.12 97 PHE A C 1
ATOM 716 O O . PHE A 1 97 ? 12.316 6.411 -7.324 1.00 94.12 97 PHE A O 1
ATOM 723 N N . GLN A 1 98 ? 11.048 7.502 -5.819 1.00 94.50 98 GLN A N 1
ATOM 724 C CA . GLN A 1 98 ? 12.127 7.992 -4.973 1.00 94.50 98 GLN A CA 1
ATOM 725 C C . GLN A 1 98 ? 12.225 7.157 -3.698 1.00 94.50 98 GLN A C 1
ATOM 727 O O . GLN A 1 98 ? 11.211 6.736 -3.127 1.00 94.50 98 GLN A O 1
ATOM 732 N N . GLU A 1 99 ? 13.454 6.954 -3.236 1.00 90.44 99 GLU A N 1
ATOM 733 C CA . GLU A 1 99 ? 13.733 6.301 -1.962 1.00 90.44 99 GLU A CA 1
ATOM 734 C C . GLU A 1 99 ? 13.125 7.106 -0.805 1.00 90.44 99 GLU A C 1
ATOM 736 O O . GLU A 1 99 ? 13.034 8.337 -0.854 1.00 90.44 99 GLU A O 1
ATOM 741 N N . GLN A 1 100 ? 12.677 6.413 0.239 1.00 88.94 100 GLN A N 1
ATOM 742 C CA . GLN A 1 100 ? 12.242 7.022 1.490 1.00 88.94 100 GLN A CA 1
ATOM 743 C C . GLN A 1 100 ? 13.036 6.411 2.633 1.00 88.94 100 GLN A C 1
ATOM 745 O O . GLN A 1 100 ? 13.141 5.189 2.740 1.00 88.94 100 GLN A O 1
ATOM 750 N N . GLU A 1 101 ? 13.558 7.256 3.517 1.00 84.88 101 GLU A N 1
ATOM 751 C CA . GLU A 1 101 ? 14.256 6.775 4.702 1.00 84.88 101 GLU A CA 1
ATOM 752 C C . GLU A 1 101 ? 13.296 5.942 5.568 1.00 84.88 101 GLU A C 1
ATOM 754 O O . GLU A 1 101 ? 12.272 6.432 6.043 1.00 84.88 101 GLU A O 1
ATOM 759 N N . GLY A 1 102 ? 13.612 4.656 5.739 1.00 79.31 102 GLY A N 1
ATOM 760 C CA . GLY A 1 102 ? 12.828 3.733 6.562 1.00 79.31 102 GLY A CA 1
ATOM 761 C C . GLY A 1 102 ? 11.475 3.309 5.978 1.00 79.31 102 GLY A C 1
ATOM 762 O O . GLY A 1 102 ? 10.672 2.731 6.711 1.00 79.31 102 GLY A O 1
ATOM 763 N N . GLY A 1 103 ? 11.207 3.572 4.695 1.00 85.06 103 GLY A N 1
ATOM 764 C CA . GLY A 1 103 ? 9.924 3.272 4.060 1.00 85.06 103 GLY A CA 1
ATOM 765 C C . GLY A 1 103 ? 10.043 2.656 2.664 1.00 85.06 103 GLY A C 1
ATOM 766 O O . GLY A 1 103 ? 11.139 2.551 2.113 1.00 85.06 103 GLY A O 1
ATOM 767 N N . PRO A 1 104 ? 8.910 2.236 2.074 1.00 89.50 104 PRO A N 1
ATOM 768 C CA . PRO A 1 104 ? 8.874 1.845 0.672 1.00 89.50 104 PRO A CA 1
ATOM 769 C C . PRO A 1 104 ? 9.233 3.027 -0.230 1.00 89.50 104 PRO A C 1
ATOM 771 O O . PRO A 1 104 ? 9.021 4.195 0.113 1.00 89.50 104 PRO A O 1
ATOM 774 N N . TRP A 1 105 ? 9.719 2.706 -1.423 1.00 93.38 105 TRP A N 1
ATOM 775 C CA . TRP A 1 105 ? 9.898 3.696 -2.473 1.00 93.38 105 TRP A CA 1
ATOM 776 C C . TRP A 1 105 ? 8.521 4.221 -2.879 1.00 93.38 105 TRP A C 1
ATOM 778 O O . TRP A 1 105 ? 7.536 3.482 -2.839 1.00 93.38 105 TRP A O 1
ATOM 788 N N . ARG A 1 106 ? 8.418 5.495 -3.249 1.00 94.31 106 ARG A N 1
ATOM 789 C CA . ARG A 1 106 ? 7.134 6.079 -3.663 1.00 94.31 106 ARG A CA 1
ATOM 790 C C . ARG A 1 106 ? 7.300 7.137 -4.731 1.00 94.31 106 ARG A C 1
ATOM 792 O O . ARG A 1 106 ? 8.390 7.677 -4.895 1.00 94.31 106 ARG A O 1
ATOM 799 N N . THR A 1 107 ? 6.225 7.456 -5.434 1.00 93.38 107 THR A N 1
ATOM 800 C CA . THR A 1 107 ? 6.185 8.629 -6.309 1.00 93.38 107 THR A CA 1
ATOM 801 C C . THR A 1 107 ? 6.439 9.919 -5.516 1.00 93.38 107 THR A C 1
ATOM 803 O O . THR A 1 107 ? 6.199 9.958 -4.302 1.00 93.38 107 THR A O 1
ATOM 806 N N . PRO A 1 108 ? 6.916 10.992 -6.170 1.00 90.38 108 PRO A N 1
ATOM 807 C CA . PRO A 1 108 ? 6.978 12.322 -5.567 1.00 90.38 108 PRO A CA 1
ATOM 808 C C . PRO A 1 108 ? 5.643 12.750 -4.932 1.00 90.38 108 PRO A C 1
ATOM 810 O O . PRO A 1 108 ? 4.573 12.356 -5.391 1.00 90.38 108 PRO A O 1
ATOM 813 N N . LEU A 1 109 ? 5.705 13.548 -3.860 1.00 84.56 109 LEU A N 1
ATOM 814 C CA . LEU A 1 109 ? 4.529 13.947 -3.065 1.00 84.56 109 LEU A CA 1
ATOM 815 C C . LEU A 1 109 ? 3.532 14.838 -3.823 1.00 84.56 109 LEU A C 1
ATOM 817 O O . LEU A 1 109 ? 2.387 14.976 -3.401 1.00 84.56 109 LEU A O 1
ATOM 821 N N . ASP A 1 110 ? 3.970 15.468 -4.908 1.00 87.06 110 ASP A N 1
ATOM 822 C CA . ASP A 1 110 ? 3.150 16.270 -5.815 1.00 87.06 110 ASP A CA 1
ATOM 823 C C . ASP A 1 110 ? 2.440 15.427 -6.891 1.00 87.06 110 ASP A C 1
ATOM 825 O O . ASP A 1 110 ? 1.627 15.956 -7.650 1.00 87.06 110 ASP A O 1
ATOM 829 N N . VAL A 1 111 ? 2.691 14.113 -6.932 1.00 84.25 111 VAL A N 1
ATOM 830 C CA . VAL A 1 111 ? 1.980 13.150 -7.780 1.00 84.25 111 VAL A CA 1
ATOM 831 C C . VAL A 1 111 ? 0.855 12.495 -6.978 1.00 84.25 111 VAL A C 1
ATOM 833 O O . VAL A 1 111 ? 1.084 11.927 -5.912 1.00 84.25 111 VAL A O 1
ATOM 836 N N . SER A 1 112 ? -0.369 12.549 -7.513 1.00 83.06 112 SER A N 1
ATOM 837 C CA . SER A 1 112 ? -1.559 11.929 -6.922 1.00 83.06 112 SER A CA 1
ATOM 838 C C . SER A 1 112 ? -2.250 10.998 -7.935 1.00 83.06 112 SER A C 1
ATOM 840 O O . SER A 1 112 ? -2.428 11.408 -9.086 1.00 83.06 112 SER A O 1
ATOM 842 N N . PRO A 1 113 ? -2.666 9.778 -7.540 1.00 84.12 113 PRO A N 1
ATOM 843 C CA . PRO A 1 113 ? -2.453 9.169 -6.222 1.00 84.12 113 PRO A CA 1
ATOM 844 C C . PRO A 1 113 ? -0.974 8.833 -5.976 1.00 84.12 113 PRO A C 1
ATOM 846 O O . PRO A 1 113 ? -0.216 8.621 -6.924 1.00 84.12 113 PRO A O 1
ATOM 849 N N . VAL A 1 114 ? -0.566 8.767 -4.704 1.00 90.50 114 VAL A N 1
ATOM 850 C CA . VAL A 1 114 ? 0.771 8.274 -4.354 1.00 90.50 114 VAL A CA 1
ATOM 851 C C . VAL A 1 114 ? 0.838 6.791 -4.706 1.00 90.50 114 VAL A C 1
ATOM 853 O O . VAL A 1 114 ? -0.010 6.003 -4.278 1.00 90.50 114 VAL A O 1
ATOM 856 N N . ILE A 1 115 ? 1.845 6.410 -5.490 1.00 91.25 115 ILE A N 1
ATOM 857 C CA . ILE A 1 115 ? 2.120 5.011 -5.818 1.00 91.25 115 ILE A CA 1
ATOM 858 C C . ILE A 1 115 ? 3.371 4.577 -5.069 1.00 91.25 115 ILE A C 1
ATOM 860 O O . ILE A 1 115 ? 4.414 5.227 -5.140 1.00 91.25 115 ILE A O 1
ATOM 864 N N . TYR A 1 116 ? 3.262 3.461 -4.368 1.00 92.88 116 TYR A N 1
ATOM 865 C CA . TYR A 1 116 ? 4.338 2.814 -3.646 1.00 92.88 116 TYR A CA 1
ATOM 866 C C . TYR A 1 116 ? 4.941 1.689 -4.469 1.00 92.88 116 TYR A C 1
ATOM 868 O O . TYR A 1 116 ? 4.244 0.998 -5.212 1.00 92.88 116 TYR A O 1
ATOM 876 N N . PHE A 1 117 ? 6.234 1.483 -4.270 1.00 92.38 117 PHE A N 1
ATOM 877 C CA . PHE A 1 117 ? 6.990 0.380 -4.816 1.00 92.38 117 PHE A CA 1
ATOM 878 C C . PHE A 1 117 ? 7.662 -0.373 -3.671 1.00 92.38 117 PHE A C 1
ATOM 880 O O . PHE A 1 117 ? 8.563 0.129 -2.991 1.00 92.38 117 PHE A O 1
ATOM 887 N N . ILE A 1 118 ? 7.120 -1.555 -3.393 1.00 92.12 118 ILE A N 1
ATOM 888 C CA . ILE A 1 118 ? 7.313 -2.273 -2.138 1.00 92.12 118 ILE A CA 1
ATOM 889 C C . ILE A 1 118 ? 8.118 -3.547 -2.414 1.00 92.12 118 ILE A C 1
ATOM 891 O O . ILE A 1 118 ? 7.613 -4.433 -3.110 1.00 92.12 118 ILE A O 1
ATOM 895 N N . PRO A 1 119 ? 9.343 -3.672 -1.873 1.00 89.56 119 PRO A N 1
ATOM 896 C CA . PRO A 1 119 ? 10.149 -4.872 -2.047 1.00 89.56 119 PRO A CA 1
ATOM 897 C C . PRO A 1 119 ? 9.581 -6.029 -1.232 1.00 89.56 119 PRO A C 1
ATOM 899 O O . PRO A 1 119 ? 9.162 -5.841 -0.090 1.00 89.56 119 PRO A O 1
ATOM 902 N N . GLN A 1 120 ? 9.637 -7.237 -1.794 1.00 86.94 120 GLN A N 1
ATOM 903 C CA . GLN A 1 120 ? 9.297 -8.487 -1.111 1.00 86.94 120 GLN A CA 1
ATOM 904 C C . GLN A 1 120 ? 7.938 -8.418 -0.384 1.00 86.94 120 GLN A C 1
ATOM 906 O O . GLN A 1 120 ? 7.869 -8.633 0.829 1.00 86.94 120 GLN A O 1
ATOM 911 N N . PRO A 1 121 ? 6.833 -8.150 -1.107 1.00 85.94 121 PRO A N 1
ATOM 912 C CA . PRO A 1 121 ? 5.517 -7.886 -0.513 1.00 85.94 121 PRO A CA 1
ATOM 913 C C . PRO A 1 121 ? 4.906 -9.091 0.229 1.00 85.94 121 PRO A C 1
ATOM 915 O O . PRO A 1 121 ? 3.867 -8.966 0.881 1.00 85.94 121 PRO A O 1
ATOM 918 N N . GLY A 1 122 ? 5.516 -10.277 0.140 1.00 86.94 122 GLY A N 1
ATOM 919 C CA . GLY A 1 122 ? 4.979 -11.504 0.715 1.00 86.94 122 GLY A CA 1
ATOM 920 C C . GLY A 1 122 ? 3.641 -11.855 0.069 1.00 86.94 122 GLY A C 1
ATOM 921 O O . GLY A 1 122 ? 3.565 -12.050 -1.138 1.00 86.94 122 GLY A O 1
ATOM 922 N N . SER A 1 123 ? 2.580 -11.935 0.872 1.00 85.88 123 SER A N 1
ATOM 923 C CA . SER A 1 123 ? 1.217 -12.189 0.386 1.00 85.88 123 SER A CA 1
ATOM 924 C C . SER A 1 123 ? 0.409 -10.916 0.114 1.00 85.88 123 SER A C 1
ATOM 926 O O . SER A 1 123 ? -0.803 -11.003 -0.073 1.00 85.88 123 SER A O 1
ATOM 928 N N . MET A 1 124 ? 1.026 -9.735 0.190 1.00 87.44 124 MET A N 1
ATOM 929 C CA . MET A 1 124 ? 0.332 -8.473 -0.040 1.00 87.44 124 MET A CA 1
ATOM 930 C C . MET A 1 124 ? 0.098 -8.271 -1.538 1.00 87.44 124 MET A C 1
ATOM 932 O O . MET A 1 124 ? 1.048 -8.227 -2.310 1.00 87.44 124 MET A O 1
ATOM 936 N N . ASP A 1 125 ? -1.168 -8.125 -1.930 1.00 87.62 125 ASP A N 1
ATOM 937 C CA . ASP A 1 125 ? -1.565 -7.869 -3.321 1.00 87.62 125 ASP A CA 1
ATOM 938 C C . ASP A 1 125 ? -2.016 -6.409 -3.546 1.00 87.62 125 ASP A C 1
ATOM 940 O O . ASP A 1 125 ? -2.107 -5.976 -4.684 1.00 87.62 125 ASP A O 1
ATOM 944 N N . ARG A 1 126 ? -2.275 -5.636 -2.480 1.00 89.56 126 ARG A N 1
ATOM 945 C CA . ARG A 1 126 ? -2.588 -4.191 -2.498 1.00 89.56 126 ARG A CA 1
ATOM 946 C C . ARG A 1 126 ? -2.343 -3.576 -1.121 1.00 89.56 126 ARG A C 1
ATOM 948 O O . ARG A 1 126 ? -2.244 -4.314 -0.139 1.00 89.56 126 ARG A O 1
ATOM 955 N N . ILE A 1 127 ? -2.306 -2.247 -1.028 1.00 89.44 127 ILE A N 1
ATOM 956 C CA . ILE A 1 127 ? -2.265 -1.559 0.270 1.00 89.44 127 ILE A CA 1
ATOM 957 C C . ILE A 1 127 ? -3.616 -1.737 0.987 1.00 89.44 127 ILE A C 1
ATOM 959 O O . ILE A 1 127 ? -4.659 -1.437 0.397 1.00 89.44 127 ILE A O 1
ATOM 963 N N . PRO A 1 128 ? -3.630 -2.235 2.241 1.00 87.44 128 PRO A N 1
ATOM 964 C CA . PRO A 1 128 ? -4.844 -2.279 3.043 1.00 87.44 128 PRO A CA 1
ATOM 965 C C . PRO A 1 128 ? -5.363 -0.871 3.330 1.00 87.44 128 PRO A C 1
ATOM 967 O O . PRO A 1 128 ? -4.628 0.009 3.770 1.00 87.44 128 PRO A O 1
ATOM 970 N N . THR A 1 129 ? -6.656 -0.683 3.131 1.00 86.88 129 THR A N 1
ATOM 971 C CA . THR A 1 129 ? -7.369 0.563 3.402 1.00 86.88 129 THR A CA 1
ATOM 972 C C . THR A 1 129 ? -8.080 0.494 4.750 1.00 86.88 129 THR A C 1
ATOM 974 O O . THR A 1 129 ? -8.273 -0.581 5.323 1.00 86.88 129 THR A O 1
ATOM 977 N N . ALA A 1 130 ? -8.577 1.633 5.242 1.00 85.44 130 ALA A N 1
ATOM 978 C CA . ALA A 1 130 ? -9.442 1.643 6.424 1.00 85.44 130 ALA A CA 1
ATOM 979 C C . ALA A 1 130 ? -10.652 0.703 6.272 1.00 85.44 130 ALA A C 1
ATOM 981 O O . ALA A 1 130 ? -11.027 0.033 7.233 1.00 85.44 130 ALA A O 1
ATOM 982 N N . LYS A 1 131 ? -11.205 0.578 5.056 1.00 87.19 131 LYS A N 1
ATOM 983 C CA . LYS A 1 131 ? -12.325 -0.329 4.769 1.00 87.19 131 LYS A CA 1
ATOM 984 C C . LYS A 1 131 ? -11.979 -1.794 5.021 1.00 87.19 131 LYS A C 1
ATOM 986 O O . LYS A 1 131 ? -12.841 -2.546 5.464 1.00 87.19 131 LYS A O 1
ATOM 991 N N . ASP A 1 132 ? -10.724 -2.178 4.804 1.00 88.81 132 ASP A N 1
ATOM 992 C CA . ASP A 1 132 ? -10.242 -3.541 5.041 1.00 88.81 132 ASP A CA 1
ATOM 993 C C . ASP A 1 132 ? -10.131 -3.874 6.536 1.00 88.81 132 ASP A C 1
ATOM 995 O O . ASP A 1 132 ? -10.154 -5.044 6.916 1.00 88.81 132 ASP A O 1
ATOM 999 N N . ALA A 1 133 ? -10.055 -2.855 7.400 1.00 91.06 133 ALA A N 1
ATOM 1000 C CA . ALA A 1 133 ? -10.058 -3.030 8.847 1.00 91.06 133 ALA A CA 1
ATOM 1001 C C . ALA A 1 133 ? -11.475 -3.093 9.449 1.00 91.06 133 ALA A C 1
ATOM 1003 O O . ALA A 1 133 ? -11.635 -3.494 10.604 1.00 91.06 133 ALA A O 1
ATOM 1004 N N . TYR A 1 134 ? -12.520 -2.714 8.710 1.00 93.81 134 TYR A N 1
ATOM 1005 C CA . TYR A 1 134 ? -13.888 -2.736 9.227 1.00 93.81 134 TYR A CA 1
ATOM 1006 C C . TYR A 1 134 ? -14.358 -4.167 9.509 1.00 93.81 134 TYR A C 1
ATOM 1008 O O . TYR A 1 134 ? -14.031 -5.116 8.801 1.00 93.81 134 TYR A O 1
ATOM 1016 N N . GLY A 1 135 ? -15.177 -4.329 10.548 1.00 95.25 135 GLY A N 1
ATOM 1017 C CA . GLY A 1 135 ? -15.764 -5.620 10.902 1.00 95.25 135 GLY A CA 1
ATOM 1018 C C . GLY A 1 135 ? -15.418 -6.080 12.310 1.00 95.25 135 GLY A C 1
ATOM 1019 O O . GLY A 1 135 ? -15.199 -5.266 13.203 1.00 95.25 135 GLY A O 1
ATOM 1020 N N . LYS A 1 136 ? -15.462 -7.398 12.536 1.00 96.62 136 LYS A N 1
ATOM 1021 C CA . LYS A 1 136 ? -15.362 -8.008 13.869 1.00 96.62 136 LYS A CA 1
ATOM 1022 C C . LYS A 1 136 ? -13.927 -8.394 14.199 1.00 96.62 136 LYS A C 1
ATOM 1024 O O . LYS A 1 136 ? -13.281 -9.098 13.434 1.00 96.62 136 LYS A O 1
ATOM 1029 N N . TRP A 1 137 ? -13.498 -8.023 15.397 1.00 96.56 137 TRP A N 1
ATOM 1030 C CA . TRP A 1 137 ? -12.156 -8.253 15.915 1.00 96.56 137 TRP A CA 1
ATOM 1031 C C . TRP A 1 137 ? -12.198 -8.866 17.307 1.00 96.56 137 TRP A C 1
ATOM 1033 O O . TRP A 1 137 ? -13.186 -8.738 18.036 1.00 96.56 137 TRP A O 1
ATOM 1043 N N . VAL A 1 138 ? -11.088 -9.490 17.693 1.00 96.44 138 VAL A N 1
ATOM 1044 C CA . VAL A 1 138 ? -10.864 -9.996 19.048 1.00 96.44 138 VAL A CA 1
ATOM 1045 C C . VAL A 1 138 ? -9.655 -9.288 19.638 1.00 96.44 138 VAL A C 1
ATOM 1047 O O . VAL A 1 138 ? -8.517 -9.543 19.249 1.00 96.44 138 VAL A O 1
ATOM 1050 N N . LEU A 1 139 ? -9.894 -8.417 20.616 1.00 94.50 139 LEU A N 1
ATOM 1051 C CA . LEU A 1 139 ? -8.826 -7.869 21.441 1.00 94.50 139 LEU A CA 1
ATOM 1052 C C . LEU A 1 139 ? -8.331 -8.971 22.376 1.00 94.50 139 LEU A C 1
ATOM 1054 O O . LEU A 1 139 ? -9.120 -9.516 23.150 1.00 94.50 139 LEU A O 1
ATOM 1058 N N . SER A 1 140 ? -7.036 -9.271 22.332 1.00 95.81 140 SER A N 1
ATOM 1059 C CA . SER A 1 140 ? -6.415 -10.326 23.138 1.00 95.81 140 SER A CA 1
ATOM 1060 C C . SER A 1 140 ? -5.298 -9.776 24.022 1.00 95.81 140 SER A C 1
ATOM 1062 O O . SER A 1 140 ? -4.718 -8.732 23.729 1.00 95.81 140 SER A O 1
ATOM 1064 N N . ASP A 1 141 ? -5.001 -10.460 25.129 1.00 92.62 141 ASP A N 1
ATOM 1065 C CA . ASP A 1 141 ? -3.816 -10.154 25.931 1.00 92.62 141 ASP A CA 1
ATOM 1066 C C . ASP A 1 141 ? -2.525 -10.600 25.217 1.00 92.62 141 ASP A C 1
ATOM 1068 O O . ASP A 1 141 ? -2.553 -11.276 24.189 1.00 92.62 141 ASP A O 1
ATOM 1072 N N . LYS A 1 142 ? -1.365 -10.270 25.796 1.00 94.25 142 LYS A N 1
ATOM 1073 C CA . LYS A 1 142 ? -0.044 -10.652 25.261 1.00 94.25 142 LYS A CA 1
ATOM 1074 C C . LYS A 1 142 ? 0.195 -12.167 25.132 1.00 94.25 142 LYS A C 1
ATOM 1076 O O . LYS A 1 142 ? 1.203 -12.573 24.571 1.00 94.25 142 LYS A O 1
ATOM 1081 N N . ARG A 1 143 ? -0.674 -13.000 25.712 1.00 94.56 143 ARG A N 1
ATOM 1082 C CA . ARG A 1 143 ? -0.638 -14.468 25.630 1.00 94.56 143 ARG A CA 1
ATOM 1083 C C . ARG A 1 143 ? -1.719 -15.013 24.688 1.00 94.56 143 ARG A C 1
ATOM 1085 O O . ARG A 1 143 ? -1.923 -16.221 24.654 1.00 94.56 143 ARG A O 1
ATOM 1092 N N . GLY A 1 144 ? -2.428 -14.146 23.963 1.00 93.50 144 GLY A N 1
ATOM 1093 C CA . GLY A 1 144 ? -3.501 -14.523 23.045 1.00 93.50 144 GLY A CA 1
ATOM 1094 C C . GLY A 1 144 ? -4.832 -14.850 23.727 1.00 93.50 144 GLY A C 1
ATOM 1095 O O . GLY A 1 144 ? -5.740 -15.347 23.067 1.00 93.50 144 GLY A O 1
ATOM 1096 N N . LYS A 1 145 ? -4.994 -14.588 25.033 1.00 94.06 145 LYS A N 1
ATOM 1097 C CA . LYS A 1 145 ? -6.285 -14.803 25.701 1.00 94.06 145 LYS A CA 1
ATOM 1098 C C . LYS A 1 145 ? -7.274 -13.716 25.258 1.00 94.06 145 LYS A C 1
ATOM 1100 O O . LYS A 1 145 ? -6.961 -12.539 25.455 1.00 94.06 145 LYS A O 1
ATOM 1105 N N . PRO A 1 146 ? -8.474 -14.065 24.757 1.00 95.25 146 PRO A N 1
ATOM 1106 C CA . PRO A 1 146 ? -9.461 -13.075 24.343 1.00 95.25 146 PRO A CA 1
ATOM 1107 C C . PRO A 1 146 ? -9.930 -12.243 25.544 1.00 95.25 146 PRO A C 1
ATOM 1109 O O . PRO A 1 146 ? -10.280 -12.776 26.600 1.00 95.25 146 PRO A O 1
ATOM 1112 N N . LEU A 1 147 ? -9.922 -10.923 25.376 1.00 95.75 147 LEU A N 1
ATOM 1113 C CA . LEU A 1 147 ? -10.357 -9.932 26.361 1.00 95.75 147 LEU A CA 1
ATOM 1114 C C . LEU A 1 147 ? -11.693 -9.289 25.988 1.00 95.75 147 LEU A C 1
ATOM 1116 O O . LEU A 1 147 ? -12.425 -8.868 26.884 1.00 95.75 147 LEU A O 1
ATOM 1120 N N . CYS A 1 148 ? -11.978 -9.139 24.694 1.00 96.56 148 CYS A N 1
ATOM 1121 C CA . CYS A 1 148 ? -13.168 -8.454 24.197 1.00 96.56 148 CYS A CA 1
ATOM 1122 C C . CYS A 1 148 ? -13.342 -8.715 22.700 1.00 96.56 148 CYS A C 1
ATOM 1124 O O . CYS A 1 148 ? -12.423 -8.441 21.926 1.00 96.56 148 CYS A O 1
ATOM 1126 N N . HIS A 1 149 ? -14.516 -9.182 22.282 1.00 96.88 149 HIS A N 1
ATOM 1127 C CA . HIS A 1 149 ? -14.924 -9.028 20.890 1.00 96.88 149 HIS A CA 1
ATOM 1128 C C . HIS A 1 149 ? -15.348 -7.577 20.659 1.00 96.88 149 HIS A C 1
ATOM 1130 O O . HIS A 1 149 ? -16.087 -7.006 21.461 1.00 96.88 149 HIS A O 1
ATOM 1136 N N . LEU A 1 150 ? -14.892 -6.967 19.572 1.00 96.19 150 LEU A N 1
ATOM 1137 C CA . LEU A 1 150 ? -15.264 -5.604 19.199 1.00 96.19 150 LEU A CA 1
ATOM 1138 C C . LEU A 1 150 ? -15.547 -5.507 17.706 1.00 96.19 150 LEU A C 1
ATOM 1140 O O . LEU A 1 150 ? -15.231 -6.416 16.940 1.00 96.19 150 LEU A O 1
ATOM 1144 N N . SER A 1 151 ? -16.185 -4.422 17.289 1.00 96.44 151 SER A N 1
ATOM 1145 C CA . SER A 1 151 ? -16.378 -4.104 15.880 1.00 96.44 151 SER A CA 1
ATOM 1146 C C . SER A 1 151 ? -15.823 -2.728 15.554 1.00 96.44 151 SER A C 1
ATOM 1148 O O . SER A 1 151 ? -16.139 -1.759 16.245 1.00 96.44 151 SER A O 1
ATOM 1150 N N . LEU A 1 152 ? -14.996 -2.670 14.515 1.00 95.62 152 LEU A N 1
ATOM 1151 C CA . LEU A 1 152 ? -14.518 -1.436 13.906 1.00 95.62 152 LEU A CA 1
ATOM 1152 C C . LEU A 1 152 ? -15.544 -1.035 12.848 1.00 95.62 152 LEU A C 1
ATOM 1154 O O . LEU A 1 152 ? -15.804 -1.799 11.917 1.00 95.62 152 LEU A O 1
ATOM 1158 N N . LEU A 1 153 ? -16.206 0.099 13.058 1.00 94.62 153 LEU A N 1
ATOM 1159 C CA . LEU A 1 153 ? -17.310 0.557 12.219 1.00 94.62 153 LEU A CA 1
ATOM 1160 C C . LEU A 1 153 ? -16.823 1.590 11.204 1.00 94.62 153 LEU A C 1
ATOM 1162 O O . LEU A 1 153 ? -15.879 2.314 11.486 1.00 94.62 153 LEU A O 1
ATOM 1166 N N . GLU A 1 154 ? -17.524 1.703 10.077 1.00 92.25 154 GLU A N 1
ATOM 1167 C CA . GLU A 1 154 ? -17.313 2.764 9.076 1.00 92.25 154 GLU A CA 1
ATOM 1168 C C . GLU A 1 154 ? -17.845 4.129 9.541 1.00 92.25 154 GLU A C 1
ATOM 1170 O O . GLU A 1 154 ? -17.409 5.180 9.085 1.00 92.25 154 GLU A O 1
ATOM 1175 N N . THR A 1 155 ? -18.810 4.137 10.464 1.00 92.38 155 THR A N 1
ATOM 1176 C CA . THR A 1 155 ? -19.423 5.375 10.954 1.00 92.38 155 THR A CA 1
ATOM 1177 C C . THR A 1 155 ? -18.429 6.206 11.755 1.00 92.38 155 THR A C 1
ATOM 1179 O O . THR A 1 155 ? -17.765 5.665 12.642 1.00 92.38 155 THR A O 1
ATOM 1182 N N . VAL A 1 156 ? -18.418 7.520 11.528 1.00 90.69 156 VAL A N 1
ATOM 1183 C CA . VAL A 1 156 ? -17.601 8.483 12.282 1.00 90.69 156 VAL A CA 1
ATOM 1184 C C . VAL A 1 156 ? -17.883 8.389 13.785 1.00 90.69 156 VAL A C 1
ATOM 1186 O O . VAL A 1 156 ? -19.023 8.189 14.227 1.00 90.69 156 VAL A O 1
ATOM 1189 N N . SER A 1 157 ? -16.829 8.516 14.585 1.00 91.25 157 SER A N 1
ATOM 1190 C CA . SER A 1 157 ? -16.915 8.586 16.036 1.00 91.25 157 SER A CA 1
ATOM 1191 C C . SER A 1 157 ? -17.718 9.809 16.469 1.00 91.25 157 SER A C 1
ATOM 1193 O O . SER A 1 157 ? -17.557 10.910 15.961 1.00 91.25 157 SER A O 1
ATOM 1195 N N . LYS A 1 158 ? -18.548 9.652 17.503 1.00 88.44 158 LYS A N 1
ATOM 1196 C CA . LYS A 1 158 ? -19.279 10.783 18.101 1.00 88.44 158 LYS A CA 1
ATOM 1197 C C . LYS A 1 158 ? -18.386 11.725 18.919 1.00 88.44 158 LYS A C 1
ATOM 1199 O O . LYS A 1 158 ? -18.893 12.696 19.472 1.00 88.44 158 LYS A O 1
ATOM 1204 N N . ARG A 1 159 ? -17.107 11.386 19.101 1.00 85.81 159 ARG A N 1
ATOM 1205 C CA . ARG A 1 159 ? -16.181 12.092 19.999 1.00 85.81 159 ARG A CA 1
ATOM 1206 C C . ARG A 1 159 ? -14.948 12.665 19.317 1.00 85.81 159 ARG A C 1
ATOM 1208 O O . ARG A 1 159 ? -14.302 13.507 19.929 1.00 85.81 159 ARG A O 1
ATOM 1215 N N . LEU A 1 160 ? -14.579 12.147 18.150 1.00 87.06 160 LEU A N 1
ATOM 1216 C CA . LEU A 1 160 ? -13.347 12.489 17.447 1.00 87.06 160 LEU A CA 1
ATOM 1217 C C . LEU A 1 160 ? -13.676 12.604 15.960 1.00 87.06 160 LEU A C 1
ATOM 1219 O O . LEU A 1 160 ? -14.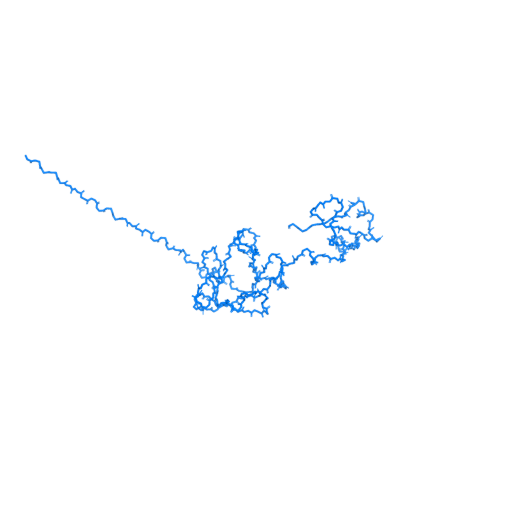124 11.623 15.369 1.00 87.06 160 LEU A O 1
ATOM 1223 N N . ASP A 1 161 ? -13.460 13.790 15.398 1.00 81.19 161 ASP A N 1
ATOM 1224 C CA . ASP A 1 161 ? -13.922 14.147 14.052 1.00 81.19 161 ASP A CA 1
ATOM 1225 C C . ASP A 1 161 ? -13.206 13.349 12.944 1.00 81.19 161 ASP A C 1
ATOM 1227 O O . ASP A 1 161 ? -13.818 13.039 11.926 1.00 81.19 161 ASP A O 1
ATOM 1231 N N . ASP A 1 162 ? -11.969 12.905 13.199 1.00 85.12 162 ASP A N 1
ATOM 1232 C CA . ASP A 1 162 ? -11.131 12.153 12.249 1.00 85.12 162 ASP A CA 1
ATOM 1233 C C . ASP A 1 162 ? -10.990 10.660 12.600 1.00 85.12 162 ASP A C 1
ATOM 1235 O O . ASP A 1 162 ? -10.095 9.967 12.114 1.00 85.12 162 ASP A O 1
ATOM 1239 N N . ALA A 1 163 ? -11.865 10.140 13.465 1.00 91.06 163 ALA A N 1
ATOM 1240 C CA . ALA A 1 163 ? -11.837 8.741 13.876 1.00 91.06 163 ALA A CA 1
ATOM 1241 C C . ALA A 1 163 ? -13.139 8.019 13.532 1.00 91.06 163 ALA A C 1
ATOM 1243 O O . ALA A 1 163 ? -14.236 8.577 13.547 1.00 91.06 163 ALA A O 1
ATOM 1244 N N . SER A 1 164 ? -13.023 6.721 13.302 1.00 93.81 164 SER A N 1
ATOM 1245 C CA . SER A 1 164 ? -14.143 5.811 13.105 1.00 93.81 164 SER A CA 1
ATOM 1246 C C . SER A 1 164 ? -14.611 5.225 14.441 1.00 93.81 164 SER A C 1
ATOM 1248 O O . SER A 1 164 ? -13.844 5.128 15.398 1.00 93.81 164 SER A O 1
ATOM 1250 N N . ALA A 1 165 ? -15.883 4.845 14.551 1.00 95.19 165 ALA A N 1
ATOM 1251 C CA . ALA A 1 165 ? -16.463 4.354 15.799 1.00 95.19 165 ALA A CA 1
ATOM 1252 C C . ALA A 1 165 ? -16.051 2.903 16.113 1.00 95.19 165 ALA A C 1
ATOM 1254 O O . ALA A 1 165 ? -15.914 2.061 15.223 1.00 95.19 165 ALA A O 1
ATOM 1255 N N . VAL A 1 166 ? -15.917 2.592 17.405 1.00 95.56 166 VAL A N 1
ATOM 1256 C CA . VAL A 1 166 ? -15.722 1.227 17.920 1.00 95.56 166 VAL A CA 1
ATOM 1257 C C . VAL A 1 166 ? -16.948 0.791 18.708 1.00 95.56 166 VAL A C 1
ATOM 1259 O O . VAL A 1 166 ? -17.408 1.489 19.612 1.00 95.56 166 VAL A O 1
ATOM 1262 N N . GLN A 1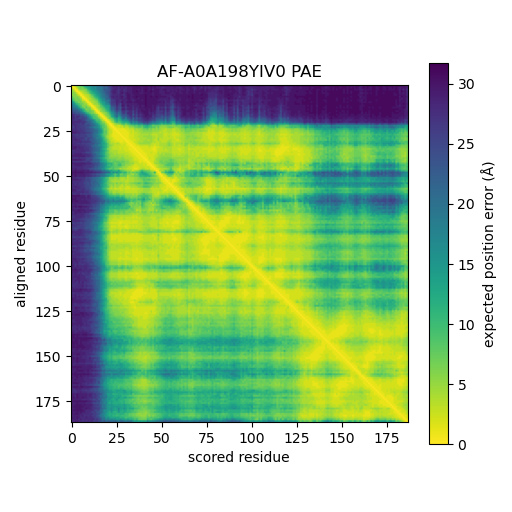 167 ? -17.439 -0.412 18.426 1.00 95.00 167 GLN A N 1
ATOM 1263 C CA . GLN A 1 167 ? -18.472 -1.059 19.224 1.00 95.00 167 GLN A CA 1
ATOM 1264 C C . GLN A 1 167 ? -17.880 -2.207 20.039 1.00 95.00 167 GLN A C 1
ATOM 1266 O O . GLN A 1 167 ? -17.430 -3.208 19.489 1.00 95.00 167 GLN A O 1
ATOM 1271 N N . LEU A 1 168 ? -17.920 -2.092 21.367 1.00 95.25 168 LEU A N 1
ATOM 1272 C CA . LEU A 1 168 ? -17.495 -3.166 22.265 1.00 95.25 168 LEU A CA 1
ATOM 1273 C C . LEU A 1 168 ? -18.594 -4.227 22.426 1.00 95.25 168 LEU A C 1
ATOM 1275 O O . LEU A 1 168 ? -19.774 -3.911 22.599 1.00 95.25 168 LEU A O 1
ATOM 1279 N N . GLY A 1 169 ? -18.193 -5.494 22.434 1.00 93.62 169 GLY A N 1
ATOM 1280 C CA . GLY A 1 169 ? -19.051 -6.639 22.704 1.00 93.62 169 GLY A CA 1
ATOM 1281 C C . GLY A 1 169 ? -19.555 -6.705 24.149 1.00 93.62 169 GLY A C 1
ATOM 1282 O O . GLY A 1 169 ? -19.083 -6.033 25.074 1.00 93.62 169 GLY A O 1
ATOM 1283 N N . LYS A 1 170 ? -20.562 -7.552 24.382 1.00 91.62 170 LYS A N 1
ATOM 1284 C CA . LYS A 1 170 ? -21.122 -7.803 25.728 1.00 91.62 170 LYS A CA 1
ATOM 1285 C C . LYS A 1 170 ? -20.225 -8.704 26.587 1.00 91.62 170 LYS A C 1
ATOM 1287 O O . LYS A 1 170 ? -20.325 -8.697 27.809 1.00 91.62 170 LYS A O 1
ATOM 1292 N N . ASP A 1 171 ? -19.296 -9.400 25.961 1.00 93.38 171 ASP A N 1
ATOM 1293 C CA . ASP A 1 171 ? -18.317 -10.308 26.554 1.00 93.38 171 ASP A CA 1
ATOM 1294 C C . ASP A 1 171 ? -17.041 -9.604 27.050 1.00 93.38 171 ASP A C 1
ATOM 1296 O O . ASP A 1 171 ? -16.212 -10.225 27.708 1.00 93.38 171 ASP A O 1
ATOM 1300 N N . CYS A 1 172 ? -16.882 -8.306 26.775 1.00 94.88 172 CYS A N 1
ATOM 1301 C CA . CYS A 1 172 ? -15.659 -7.586 27.114 1.00 94.88 172 CYS A CA 1
ATOM 1302 C C . CYS A 1 172 ? -15.371 -7.579 28.618 1.00 94.88 172 CYS A C 1
ATOM 1304 O O . CYS A 1 172 ? -16.229 -7.216 29.436 1.00 94.88 172 CYS A O 1
ATOM 1306 N N . ALA A 1 173 ? -14.128 -7.921 28.961 1.00 94.00 173 ALA A N 1
ATOM 1307 C CA . ALA A 1 173 ? -13.604 -7.910 30.315 1.00 94.00 173 ALA A CA 1
ATOM 1308 C C . ALA A 1 173 ? -13.762 -6.529 30.971 1.00 94.00 173 ALA A C 1
ATOM 1310 O O . ALA A 1 173 ? -13.698 -5.484 30.317 1.00 94.00 173 ALA A O 1
ATOM 1311 N N . ALA A 1 174 ? -13.914 -6.511 32.298 1.00 92.12 174 ALA A N 1
ATOM 1312 C CA . ALA A 1 174 ? -14.114 -5.275 33.055 1.00 92.12 174 ALA A CA 1
ATOM 1313 C C . ALA A 1 174 ? -12.973 -4.257 32.863 1.00 92.12 174 ALA A C 1
ATOM 1315 O O . ALA A 1 174 ? -13.222 -3.054 32.879 1.00 92.12 174 ALA A O 1
ATOM 1316 N N . SER A 1 175 ? -11.737 -4.721 32.653 1.00 90.88 175 SER A N 1
ATOM 1317 C CA . SER A 1 175 ? -10.589 -3.863 32.341 1.00 90.88 175 SER A CA 1
ATOM 1318 C C . SER A 1 175 ? -10.774 -3.097 31.031 1.00 90.88 175 SER A C 1
ATOM 1320 O O . SER A 1 175 ? -10.507 -1.903 31.001 1.00 90.88 175 SER A O 1
ATOM 1322 N N . VAL A 1 176 ? -11.297 -3.748 29.987 1.00 92.31 176 VAL A N 1
ATOM 1323 C CA . VAL A 1 176 ? -11.570 -3.127 28.681 1.00 92.31 176 VAL A CA 1
ATOM 1324 C C . VAL A 1 176 ? -12.768 -2.185 28.772 1.00 92.31 176 VAL A C 1
ATOM 1326 O O . VAL A 1 176 ? -12.721 -1.067 28.284 1.00 92.31 176 VAL A O 1
ATOM 1329 N N . ARG A 1 177 ? -13.839 -2.565 29.475 1.00 90.19 177 ARG A N 1
ATOM 1330 C CA . ARG A 1 177 ? -15.003 -1.672 29.650 1.00 90.19 177 ARG A CA 1
ATOM 1331 C C . ARG A 1 177 ? -14.647 -0.358 30.348 1.00 90.19 177 ARG A C 1
ATOM 1333 O O . ARG A 1 177 ? -15.241 0.675 30.051 1.00 90.19 177 ARG A O 1
ATOM 1340 N N . LYS A 1 178 ? -13.683 -0.393 31.274 1.00 92.06 178 LYS A N 1
ATOM 1341 C CA . LYS A 1 178 ? -13.220 0.789 32.013 1.00 92.06 178 LYS A CA 1
ATOM 1342 C C . LYS A 1 178 ? -12.466 1.795 31.141 1.00 92.06 178 LYS A C 1
ATOM 1344 O O . LYS A 1 178 ? -12.478 2.971 31.491 1.00 92.06 178 LYS A O 1
ATOM 1349 N N . THR A 1 179 ? -11.846 1.372 30.036 1.00 88.94 179 THR A N 1
ATOM 1350 C CA . THR A 1 179 ? -11.099 2.287 29.152 1.00 88.94 179 THR A CA 1
ATOM 1351 C C . THR A 1 179 ? -12.012 3.176 28.317 1.00 88.94 179 THR A C 1
ATOM 1353 O O . THR A 1 179 ? -11.562 4.216 27.850 1.00 88.94 179 THR A O 1
ATOM 1356 N N . LYS A 1 180 ? -13.289 2.794 28.152 1.00 85.25 180 LYS A N 1
ATOM 1357 C CA . LYS A 1 180 ? -14.266 3.517 27.322 1.00 85.25 180 LYS A CA 1
ATOM 1358 C C . LYS A 1 180 ? -13.746 3.768 25.896 1.00 85.25 180 LYS A C 1
ATOM 1360 O O . LYS A 1 180 ? -13.952 4.848 25.351 1.00 85.25 180 LYS A O 1
ATOM 1365 N N . ILE A 1 181 ? -13.051 2.781 25.319 1.00 89.25 181 ILE A N 1
ATOM 1366 C CA . ILE A 1 181 ? -12.656 2.806 23.905 1.00 89.25 181 ILE A CA 1
ATOM 1367 C C . ILE A 1 181 ? -13.926 2.811 23.055 1.00 89.25 181 ILE A C 1
ATOM 1369 O O . ILE A 1 181 ? -14.745 1.897 23.154 1.00 89.25 181 ILE A O 1
ATOM 1373 N N . ASP A 1 182 ? -14.067 3.841 22.235 1.00 91.62 182 ASP A N 1
ATOM 1374 C CA . ASP A 1 182 ? -15.215 4.065 21.357 1.00 91.62 182 ASP A CA 1
ATOM 1375 C C . ASP A 1 182 ? -14.821 4.631 19.984 1.00 91.62 182 ASP A C 1
ATOM 1377 O O . ASP A 1 182 ? -15.695 4.885 19.155 1.00 91.62 182 ASP A O 1
ATOM 1381 N N . ALA A 1 183 ? -13.520 4.782 19.722 1.00 93.88 183 ALA A N 1
ATOM 1382 C CA . ALA A 1 183 ? -12.985 5.328 18.484 1.00 93.88 183 ALA A CA 1
ATOM 1383 C C . ALA A 1 183 ? -11.680 4.631 18.065 1.00 93.88 183 ALA A C 1
ATOM 1385 O O . ALA A 1 183 ? -10.949 4.119 18.918 1.00 93.88 183 ALA A O 1
ATOM 1386 N N . TRP A 1 184 ? -11.398 4.618 16.763 1.00 92.00 184 TRP A N 1
ATOM 1387 C CA . TRP A 1 184 ? -10.168 4.097 16.167 1.00 92.00 184 TRP A CA 1
ATOM 1388 C C . TRP A 1 184 ? -9.816 4.855 14.880 1.00 92.00 184 TRP A C 1
ATOM 1390 O O . TRP A 1 184 ? -10.686 5.443 14.241 1.00 92.00 184 TRP A O 1
ATOM 1400 N N . GLN A 1 185 ? -8.541 4.822 14.500 1.00 89.81 185 GLN A N 1
ATOM 1401 C CA . GLN A 1 185 ? -8.029 5.398 13.257 1.00 89.81 185 GLN A CA 1
ATOM 1402 C C . GLN A 1 185 ? -6.781 4.627 12.810 1.00 89.81 185 GLN A C 1
ATOM 1404 O O . GLN A 1 185 ? -6.083 4.054 13.651 1.00 89.81 185 GLN A O 1
ATOM 1409 N N . ILE A 1 186 ? -6.508 4.625 11.506 1.00 81.19 186 ILE A N 1
ATOM 1410 C CA . ILE A 1 186 ? -5.204 4.259 10.939 1.00 81.19 186 ILE A CA 1
ATOM 1411 C C . ILE A 1 186 ? -4.524 5.582 10.587 1.00 81.19 186 ILE A C 1
ATOM 1413 O O . ILE A 1 186 ? -5.168 6.447 9.997 1.00 81.19 186 ILE A O 1
ATOM 1417 N N . ALA A 1 187 ? -3.280 5.746 11.030 1.00 61.72 187 ALA A N 1
ATOM 1418 C CA . ALA A 1 187 ? -2.451 6.921 10.787 1.00 61.72 187 ALA A CA 1
ATOM 1419 C C . ALA A 1 187 ? -1.261 6.541 9.907 1.00 61.72 187 ALA A C 1
ATOM 1421 O O . ALA A 1 187 ? -0.824 5.370 10.023 1.00 61.72 187 ALA A O 1
#

Sequence (1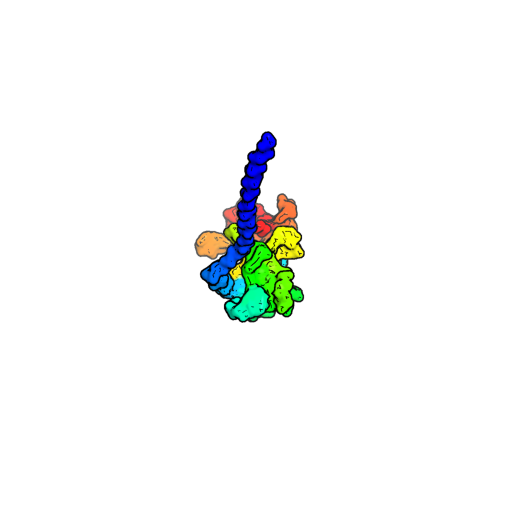87 aa):
MRWVVFAVCLAASASGQLSAQEVGEAIVDATIGEWLIASEDGSVGCHILGKDKTIGGRVVTEGKTCEAPWHDEIAAWDFSDPGIVLRDAARKQLVGFQEQEGGPWRTPLDVSPVIYFIPQPGSMDRIPTAKDAYGKWVLSDKRGKPLCHLSLLETVSKRLDDASAVQLGKDCAASVRKTKIDAWQIA

Nearest PDB structures (foldseek):
  2rn4-assembly1_A  TM=6.985E-01  e=4.443E-02  Pseudomonas aeruginosa
  7mhw-assembly1_A  TM=7.072E-01  e=4.947E-02  Escherichia coli
  6iy4-assembly1_I  TM=6.665E-01  e=8.942E-02  Flavobacterium sp. YS-80-122
  6qvi-assembly2_B  TM=5.385E-01  e=2.654E+00  Thermus thermophilus HB27
  4iy8-assembly2_B  TM=1.623E-01  e=2.140E+00  Bombyx mori

Radius of gyration: 26.99 Å; Cα contacts (8 Å, |Δi|>4): 344; chains: 1; bounding box: 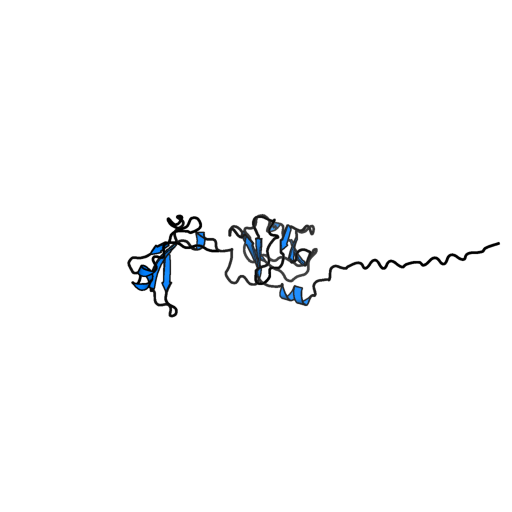80×68×60 Å

Secondary structure (DSSP, 8-state):
---------------------PPPHHHHHHH-S-EEEEETTS--EEEE---SEETTEEEPPBSS----TTGGG--EEEEETTEEEEE-TT--EEEEEEEETTEEEE--TTSSS-EEEEES-TT--SPPPHHHH-EEEEEE-TT--EEEEEEEEEEEPSS-TT-EEEEE-TT--HHHHHHT--EE---

pLDDT: mean 83.18, std 14.85, range [37.03, 96.88]

Solvent-accessible surface area (backbone atoms only — not comparable to full-atom values): 11096 Å² total; per-residue (Å²): 136,90,82,82,84,81,81,80,79,82,76,81,78,78,77,75,75,78,65,77,78,76,80,54,66,70,59,57,59,69,66,53,52,59,26,29,41,22,26,69,81,35,78,21,22,28,38,37,51,36,81,50,80,45,84,66,37,18,31,55,37,74,73,51,89,50,62,43,97,61,49,93,49,54,43,13,35,38,80,45,96,69,34,44,30,35,15,26,82,86,53,48,77,76,48,51,24,28,80,40,93,95,53,59,26,24,36,56,90,90,44,83,78,43,38,35,44,33,73,64,46,79,89,56,64,47,43,81,41,76,76,73,64,47,44,83,47,73,46,49,47,102,83,67,49,79,41,25,45,32,31,39,43,89,53,68,22,97,86,41,93,87,23,25,20,38,47,73,43,93,76,37,36,71,74,58,63,70,67,66,73,41,60,47,74,89,131